Protein AF-0000000070500004 (afdb_homodimer)

Nearest PDB structures (foldseek):
  3hst-assembly4_D  TM=7.116E-01  e=8.077E-04  Mycobacterium tuberculosis
  2ehg-assembly1_A  TM=7.532E-01  e=2.898E-03  Sulfurisphaera tokodaii str. 7
  3aly-assembly1_A  TM=7.016E-01  e=1.975E-03  Sulfurisphaera tokodaii str. 7
  3hst-assembly2_B  TM=6.194E-01  e=1.530E-03  Mycobacterium tuberculosis
  4e19-assembly2_B  TM=6.717E-01  e=5.850E-03  Halobacterium salinarum NRC-1

pLDDT: mean 71.34, std 21.96, range [19.08, 95.56]

Sequence (246 aa):
MGHGEHKLCERVWDEYGLLVSAGGIGDLKCCLVLMVETEAVHMTFMACIEKQYSRVVLESDSTMIIGIVRGEETVDMKVESIIFDIRQLTRRLEQVCFSFTKRWGNHADHEVAAFVTRKWGYSMGHGEHKLCERVWDEYGLLVSAGGIGDLKCCLVLMVETEAVHMTFMACIEKQYSRVVLESDSTMIIGIVRGEETVDMKVESIIFDIRQLTRRLEQVCFSFTKRWGNHADHEVAAFVTRKWGYS

Structure (mmCIF, N/CA/C/O backbone):
data_AF-0000000070500004-model_v1
#
loop_
_entity.id
_entity.type
_entity.pdbx_description
1 polymer 'PREDICTED: LOC110747193 partial'
#
loop_
_atom_site.group_PDB
_atom_site.id
_atom_site.type_symbol
_atom_site.label_atom_id
_atom_site.label_alt_id
_atom_site.label_comp_id
_atom_site.label_asym_id
_atom_site.label_entity_id
_atom_site.label_seq_id
_atom_site.pdbx_PDB_ins_code
_atom_site.Cartn_x
_atom_site.Cartn_y
_atom_site.Cartn_z
_atom_site.occupancy
_atom_site.B_iso_or_equiv
_atom_site.auth_seq_id
_atom_site.auth_comp_id
_atom_site.auth_asym_id
_atom_site.auth_atom_id
_atom_site.pdbx_PDB_model_num
ATOM 1 N N . MET A 1 1 ? -25.438 -6.695 7.781 1 19.08 1 MET A N 1
ATOM 2 C CA . MET A 1 1 ? -24.25 -5.984 8.281 1 19.08 1 MET A CA 1
ATOM 3 C C . MET A 1 1 ? -23.047 -6.227 7.375 1 19.08 1 MET A C 1
ATOM 5 O O . MET A 1 1 ? -22.453 -7.309 7.402 1 19.08 1 MET A O 1
ATOM 9 N N . GLY A 1 2 ? -23.188 -6.121 6.129 1 25.55 2 GLY A N 1
ATOM 10 C CA . GLY A 1 2 ? -22.375 -6.57 5.012 1 25.55 2 GLY A CA 1
ATOM 11 C C . GLY A 1 2 ? -20.938 -6.09 5.09 1 25.55 2 GLY A C 1
ATOM 12 O O . GLY A 1 2 ? -20.688 -4.906 5.336 1 25.55 2 GLY A O 1
ATOM 13 N N . HIS A 1 3 ? -20.109 -6.789 5.859 1 30.28 3 HIS A N 1
ATOM 14 C CA . HIS A 1 3 ? -18.688 -6.465 5.953 1 30.28 3 HIS A CA 1
ATOM 15 C C . HIS A 1 3 ? -18.156 -5.902 4.637 1 30.28 3 HIS A C 1
ATOM 17 O O . HIS A 1 3 ? -18.281 -6.539 3.59 1 30.28 3 HIS A O 1
ATOM 23 N N . GLY A 1 4 ? -18.516 -4.695 4.293 1 34.03 4 GLY A N 1
ATOM 24 C CA . GLY A 1 4 ? -18.062 -3.898 3.162 1 34.03 4 GLY A CA 1
ATOM 25 C C . GLY A 1 4 ? -16.703 -4.316 2.637 1 34.03 4 GLY A C 1
ATOM 26 O O . GLY A 1 4 ? -15.703 -4.211 3.346 1 34.03 4 GLY A O 1
ATOM 27 N N . GLU A 1 5 ? -16.641 -5.434 1.993 1 39.22 5 GLU A N 1
ATOM 28 C CA . GLU A 1 5 ? -15.602 -6.289 1.414 1 39.22 5 GLU A CA 1
ATOM 29 C C . GLU A 1 5 ? -14.57 -5.465 0.649 1 39.22 5 GLU A C 1
ATOM 31 O O . GLU A 1 5 ? -14.539 -5.492 -0.583 1 39.22 5 GLU A O 1
ATOM 36 N N . HIS A 1 6 ? -14.484 -4.129 0.916 1 39.03 6 HIS A N 1
ATOM 37 C CA . HIS A 1 6 ? -13.844 -3.123 0.075 1 39.03 6 HIS A CA 1
ATOM 38 C C . HIS A 1 6 ? -12.484 -3.605 -0.419 1 39.03 6 HIS A C 1
ATOM 40 O O . HIS A 1 6 ? -11.969 -3.102 -1.42 1 39.03 6 HIS A O 1
ATOM 46 N N . LYS A 1 7 ? -11.445 -3.781 0.66 1 46.19 7 LYS A N 1
ATOM 47 C CA . LYS A 1 7 ? -10.016 -3.672 0.361 1 46.19 7 LYS A CA 1
ATOM 48 C C . LYS A 1 7 ? -9.531 -4.867 -0.454 1 46.19 7 LYS A C 1
ATOM 50 O O . LYS A 1 7 ? -9.617 -6.012 0.001 1 46.19 7 LYS A O 1
ATOM 55 N N . LEU A 1 8 ? -9.977 -4.797 -1.827 1 50.09 8 LEU A N 1
ATOM 56 C CA . LEU A 1 8 ? -9.586 -5.914 -2.684 1 50.09 8 LEU A CA 1
ATOM 57 C C . LEU A 1 8 ? -8.094 -6.176 -2.592 1 50.09 8 LEU A C 1
ATOM 59 O O . LEU A 1 8 ? -7.281 -5.281 -2.863 1 50.09 8 LEU A O 1
ATOM 63 N N . CYS A 1 9 ? -7.703 -6.793 -1.441 1 60.28 9 CYS A N 1
ATOM 64 C CA . CYS A 1 9 ? -6.375 -7.383 -1.305 1 60.28 9 CYS A CA 1
ATOM 65 C C . CYS A 1 9 ? -6.176 -8.508 -2.312 1 60.28 9 CYS A C 1
ATOM 67 O O . CYS A 1 9 ? -7.043 -8.766 -3.15 1 60.28 9 CYS A O 1
ATOM 69 N N . GLU A 1 10 ? -5.023 -9.117 -2.217 1 69.56 10 GLU A N 1
ATOM 70 C CA . GLU A 1 10 ? -4.59 -10.211 -3.08 1 69.56 10 GLU A CA 1
ATOM 71 C C . GLU A 1 10 ? -5.594 -11.359 -3.059 1 69.56 10 GLU A C 1
ATOM 73 O O . GLU A 1 10 ? -5.977 -11.844 -1.987 1 69.56 10 GLU A O 1
ATOM 78 N N . ARG A 1 11 ? -6.23 -11.633 -4.254 1 75.06 11 ARG A N 1
ATOM 79 C CA . ARG A 1 11 ? -7.105 -12.797 -4.395 1 75.06 11 ARG A CA 1
ATOM 80 C C . ARG A 1 11 ? -6.566 -13.758 -5.445 1 75.06 11 ARG A C 1
ATOM 82 O O . ARG A 1 11 ? -5.992 -13.336 -6.453 1 75.06 11 ARG A O 1
ATOM 89 N N . VAL A 1 12 ? -6.727 -15 -5.082 1 80.12 12 VAL A N 1
ATOM 90 C CA . VAL A 1 12 ? -6.262 -16 -6.027 1 80.12 12 VAL A CA 1
ATOM 91 C C . VAL A 1 12 ? -7.383 -17 -6.305 1 80.12 12 VAL A C 1
ATOM 93 O O . VAL A 1 12 ? -8.086 -17.438 -5.387 1 80.12 12 VAL A O 1
ATOM 96 N N . TRP A 1 13 ? -7.527 -17.203 -7.547 1 78.5 13 TRP A N 1
ATOM 97 C CA . TRP A 1 13 ? -8.523 -18.156 -8.016 1 78.5 13 TRP A CA 1
ATOM 98 C C . TRP A 1 13 ? -7.855 -19.344 -8.711 1 78.5 13 TRP A C 1
ATOM 100 O O . TRP A 1 13 ? -6.824 -19.188 -9.367 1 78.5 13 TRP A O 1
ATOM 110 N N . ASP A 1 14 ? -8.508 -20.547 -8.477 1 78 14 ASP A N 1
ATOM 111 C CA . ASP A 1 14 ? -8.008 -21.688 -9.227 1 78 14 ASP A CA 1
ATOM 112 C C . ASP A 1 14 ? -8.688 -21.812 -10.586 1 78 14 ASP A C 1
ATOM 114 O O . ASP A 1 14 ? -9.438 -20.906 -10.984 1 78 14 ASP A O 1
ATOM 118 N N . GLU A 1 15 ? -8.352 -22.922 -11.281 1 72.75 15 GLU A N 1
ATOM 119 C CA . GLU A 1 15 ? -8.82 -23.125 -12.641 1 72.75 15 GLU A CA 1
ATOM 120 C C . GLU A 1 15 ? -10.336 -23.312 -12.688 1 72.75 15 GLU A C 1
ATOM 122 O O . GLU A 1 15 ? -10.961 -23.141 -13.734 1 72.75 15 GLU A O 1
ATOM 127 N N . TYR A 1 16 ? -10.836 -23.641 -11.602 1 76.25 16 TYR A N 1
ATOM 128 C CA . TYR A 1 16 ? -12.266 -23.891 -11.562 1 76.25 16 TYR A CA 1
ATOM 129 C C . TYR A 1 16 ? -13.023 -22.656 -11.094 1 76.25 16 TYR A C 1
ATOM 131 O O . TYR A 1 16 ? -14.25 -22.672 -10.992 1 76.25 16 TYR A O 1
ATOM 139 N N . GLY A 1 17 ? -12.234 -21.547 -10.891 1 75.25 17 GLY A N 1
ATOM 140 C CA . GLY A 1 17 ? -12.867 -20.312 -10.43 1 75.25 17 GLY A CA 1
ATOM 141 C C . GLY A 1 17 ? -13.125 -20.297 -8.938 1 75.25 17 GLY A C 1
ATOM 142 O O . GLY A 1 17 ? -13.953 -19.531 -8.453 1 75.25 17 GLY A O 1
ATOM 143 N N . LEU A 1 18 ? -12.43 -21.344 -8.258 1 73.25 18 LEU A N 1
ATOM 144 C CA . LEU A 1 18 ? -12.562 -21.391 -6.805 1 73.25 18 LEU A CA 1
ATOM 145 C C . LEU A 1 18 ? -11.516 -20.5 -6.137 1 73.25 18 LEU A C 1
ATOM 147 O O . LEU A 1 18 ? -10.336 -20.562 -6.492 1 73.25 18 LEU A O 1
ATOM 151 N N . LEU A 1 19 ? -11.977 -19.672 -5.23 1 71.38 19 LEU A N 1
ATOM 152 C CA . LEU A 1 19 ? -11.078 -18.797 -4.48 1 71.38 19 LEU A CA 1
ATOM 153 C C . LEU A 1 19 ? -10.156 -19.625 -3.576 1 71.38 19 LEU A C 1
ATOM 155 O O . LEU A 1 19 ? -10.625 -20.375 -2.725 1 71.38 19 LEU A O 1
ATOM 159 N N . VAL A 1 20 ? -8.953 -19.719 -3.873 1 70.69 20 VAL A N 1
ATOM 160 C CA . VAL A 1 20 ? -7.941 -20.484 -3.145 1 70.69 20 VAL A CA 1
ATOM 161 C C . VAL A 1 20 ? -7.461 -19.688 -1.936 1 70.69 20 VAL A C 1
ATOM 163 O O . VAL A 1 20 ? -7.215 -20.25 -0.868 1 70.69 20 VAL A O 1
ATOM 166 N N . SER A 1 21 ? -7.129 -18.609 -2.094 1 63.62 21 SER A N 1
ATOM 167 C CA . SER A 1 21 ? -6.684 -17.719 -1.024 1 63.62 21 SER A CA 1
ATOM 168 C C . SER A 1 21 ? -7.32 -16.344 -1.146 1 63.62 21 SER A C 1
ATOM 170 O O . SER A 1 21 ? -7.328 -15.75 -2.225 1 63.62 21 SER A O 1
ATOM 172 N N . ALA A 1 22 ? -8.414 -16.297 -0.25 1 59.38 22 ALA A N 1
ATOM 173 C CA . ALA A 1 22 ? -9.094 -15.016 -0.124 1 59.38 22 ALA A CA 1
ATOM 174 C C . ALA A 1 22 ? -9.094 -14.531 1.323 1 59.38 22 ALA A C 1
ATOM 176 O O . ALA A 1 22 ? -8.977 -15.336 2.252 1 59.38 22 ALA A O 1
ATOM 177 N N . GLY A 1 23 ? -8.836 -13.461 1.442 1 64.69 23 GLY A N 1
ATOM 178 C CA . GLY A 1 23 ? -9.211 -12.812 2.686 1 64.69 23 GLY A CA 1
ATOM 179 C C . GLY A 1 23 ? -8.086 -12.766 3.701 1 64.69 23 GLY A C 1
ATOM 180 O O . GLY A 1 23 ? -7.691 -11.68 4.145 1 64.69 23 GLY A O 1
ATOM 181 N N . GLY A 1 24 ? -7.441 -14.281 3.938 1 73 24 GLY A N 1
ATOM 182 C CA . GLY A 1 24 ? -6.473 -14.219 5.02 1 73 24 GLY A CA 1
ATOM 183 C C . GLY A 1 24 ? -5.25 -13.383 4.684 1 73 24 GLY A C 1
ATOM 184 O O . GLY A 1 24 ? -4.996 -12.359 5.324 1 73 24 GLY A O 1
ATOM 185 N N . ILE A 1 25 ? -4.684 -13.742 3.6 1 77.44 25 ILE A N 1
ATOM 186 C CA . ILE A 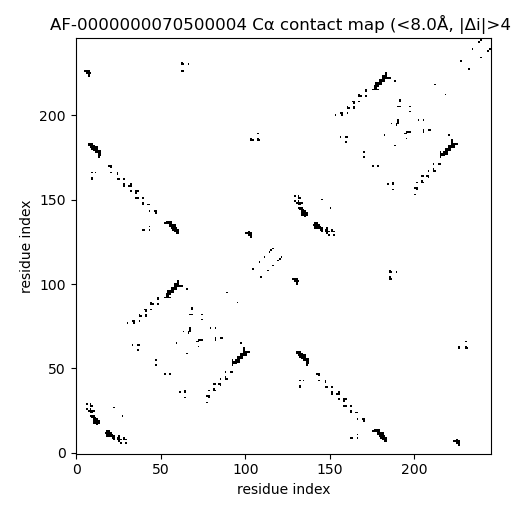1 25 ? -3.467 -13.055 3.184 1 77.44 25 ILE A CA 1
ATOM 187 C C . ILE A 1 25 ? -3.805 -11.648 2.705 1 77.44 25 ILE A C 1
ATOM 189 O O . ILE A 1 25 ? -3.098 -10.688 3.025 1 77.44 25 ILE A O 1
ATOM 193 N N . GLY A 1 26 ? -4.883 -11.57 2.096 1 78.5 26 GLY A N 1
ATOM 194 C CA . GLY A 1 26 ? -5.324 -10.281 1.602 1 78.5 26 GLY A CA 1
ATOM 195 C C . GLY A 1 26 ? -5.699 -9.312 2.711 1 78.5 26 GLY A C 1
ATOM 196 O O . GLY A 1 26 ? -5.336 -8.133 2.666 1 78.5 26 GLY A O 1
ATOM 197 N N . ASP A 1 27 ? -6.344 -9.867 3.635 1 77.88 27 ASP A N 1
ATOM 198 C CA . ASP A 1 27 ? -6.754 -9.039 4.766 1 77.88 27 ASP A CA 1
ATOM 199 C C . ASP A 1 27 ? -5.543 -8.539 5.547 1 77.88 27 ASP A C 1
ATOM 201 O O . ASP A 1 27 ? -5.5 -7.375 5.953 1 77.88 27 ASP A O 1
ATOM 205 N N . LEU A 1 28 ? -4.652 -9.422 5.699 1 83.25 28 LEU A N 1
ATOM 206 C CA . LEU A 1 28 ? -3.438 -9.062 6.422 1 83.25 28 LEU A CA 1
ATOM 207 C C . LEU A 1 28 ? -2.654 -7.996 5.656 1 83.25 28 LEU A C 1
ATOM 209 O O . LEU A 1 28 ? -2.195 -7.016 6.246 1 83.25 28 LEU A O 1
ATOM 213 N N . LYS A 1 29 ? -2.537 -8.172 4.402 1 84.75 29 LYS A N 1
ATOM 214 C CA . LYS A 1 29 ? -1.845 -7.207 3.551 1 84.75 29 LYS A CA 1
ATOM 215 C C . LYS A 1 29 ? -2.488 -5.824 3.646 1 84.75 29 LYS A C 1
ATOM 217 O O . LYS A 1 29 ? -1.799 -4.828 3.861 1 84.75 29 LYS A O 1
ATOM 222 N N . CYS A 1 30 ? -3.77 -5.867 3.568 1 81.56 30 CYS A N 1
ATOM 223 C CA . CYS A 1 30 ? -4.484 -4.594 3.562 1 81.56 30 CYS A CA 1
ATOM 224 C C . CYS A 1 30 ? -4.316 -3.869 4.895 1 81.56 30 CYS A C 1
ATOM 226 O O . CYS A 1 30 ? -4.141 -2.65 4.922 1 81.56 30 CYS A O 1
ATOM 228 N N . CYS A 1 31 ? -4.293 -4.645 5.883 1 83.62 31 CYS A N 1
ATOM 229 C CA . CYS A 1 31 ? -4.129 -4.066 7.215 1 83.62 31 CYS A CA 1
ATOM 230 C C . CYS A 1 31 ? -2.729 -3.496 7.395 1 83.62 31 CYS A C 1
ATOM 232 O O . CYS A 1 31 ? -2.566 -2.373 7.875 1 83.62 31 CYS A O 1
ATOM 234 N N . LEU A 1 32 ? -1.815 -4.25 6.965 1 88.88 32 LEU A N 1
ATOM 235 C CA . LEU A 1 32 ? -0.432 -3.83 7.16 1 88.88 32 LEU A CA 1
ATOM 236 C C . LEU A 1 32 ? -0.107 -2.613 6.301 1 88.88 32 LEU A C 1
ATOM 238 O O . LEU A 1 32 ? 0.553 -1.68 6.762 1 88.88 32 LEU A O 1
ATOM 242 N N . VAL A 1 33 ? -0.598 -2.576 5.098 1 85.69 33 VAL A N 1
ATOM 243 C CA . VAL A 1 33 ? -0.369 -1.438 4.211 1 85.69 33 VAL A CA 1
ATOM 244 C C . VAL A 1 33 ? -1.021 -0.188 4.801 1 85.69 33 VAL A C 1
ATOM 246 O O . VAL A 1 33 ? -0.402 0.877 4.848 1 85.69 33 VAL A O 1
ATOM 249 N N . LEU A 1 34 ? -2.242 -0.351 5.254 1 86.06 34 LEU A N 1
ATOM 250 C CA . LEU A 1 34 ? -2.947 0.767 5.871 1 86.06 34 LEU A CA 1
ATOM 251 C C . LEU A 1 34 ? -2.166 1.309 7.066 1 86.06 34 LEU A C 1
ATOM 253 O O . LEU A 1 34 ? -2.045 2.525 7.234 1 86.06 34 LEU A O 1
ATOM 257 N N . MET A 1 35 ? -1.661 0.417 7.852 1 90.5 35 MET A N 1
ATOM 258 C CA . MET A 1 35 ? -0.9 0.807 9.039 1 90.5 35 MET 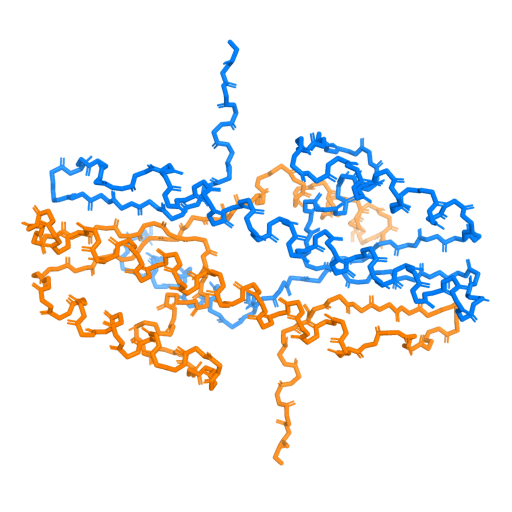A CA 1
ATOM 259 C C . MET A 1 35 ? 0.361 1.569 8.648 1 90.5 35 MET A C 1
ATOM 261 O O . MET A 1 35 ? 0.674 2.605 9.234 1 90.5 35 MET A O 1
ATOM 265 N N . VAL A 1 36 ? 1.071 1.079 7.695 1 90 36 VAL A N 1
ATOM 266 C CA . VAL A 1 36 ? 2.303 1.714 7.238 1 90 36 VAL A CA 1
ATOM 267 C C . VAL A 1 36 ? 1.995 3.104 6.691 1 90 36 VAL A C 1
ATOM 269 O O . VAL A 1 36 ? 2.686 4.074 7.016 1 90 36 VAL A O 1
ATOM 272 N N . GLU A 1 37 ? 0.983 3.184 5.848 1 86.56 37 GLU A N 1
ATOM 273 C CA . GLU A 1 37 ? 0.606 4.457 5.242 1 86.56 37 GLU A CA 1
ATOM 274 C C . GLU A 1 37 ? 0.146 5.457 6.297 1 86.56 37 GLU A C 1
ATOM 276 O O . GLU A 1 37 ? 0.518 6.633 6.254 1 86.56 37 GLU A O 1
ATOM 281 N N . THR A 1 38 ? -0.632 5.023 7.23 1 90.81 38 THR A N 1
ATOM 282 C CA . THR A 1 38 ? -1.131 5.895 8.289 1 90.81 38 THR A CA 1
ATOM 283 C C . THR A 1 38 ? 0.016 6.391 9.164 1 90.81 38 THR A C 1
ATOM 285 O O . THR A 1 38 ? 0.072 7.57 9.516 1 90.81 38 THR A O 1
ATOM 288 N N . GLU A 1 39 ? 0.891 5.516 9.469 1 92.62 39 GLU A N 1
ATOM 289 C CA . GLU A 1 39 ? 2.041 5.891 10.289 1 92.62 39 GLU A CA 1
ATOM 290 C C . GLU A 1 39 ? 2.926 6.902 9.57 1 92.62 39 GLU A C 1
ATOM 292 O O . GLU A 1 39 ? 3.484 7.805 10.195 1 92.62 39 GLU A O 1
ATOM 297 N N . ALA A 1 40 ? 3.115 6.688 8.312 1 89.5 40 ALA A N 1
ATOM 298 C CA . ALA A 1 40 ? 3.914 7.637 7.539 1 89.5 40 ALA A CA 1
ATOM 299 C C . ALA A 1 40 ? 3.32 9.039 7.609 1 89.5 40 ALA A C 1
ATOM 301 O O . ALA A 1 40 ? 4.051 10.023 7.773 1 89.5 40 ALA A O 1
ATOM 302 N N . VAL A 1 41 ? 2.043 9.141 7.477 1 89.56 41 VAL A N 1
ATOM 303 C CA . VAL A 1 41 ? 1.37 10.438 7.574 1 89.56 41 VAL A CA 1
ATOM 304 C C . VAL A 1 41 ? 1.546 11.008 8.977 1 89.56 41 VAL A C 1
ATOM 306 O O . VAL A 1 41 ? 1.817 12.195 9.141 1 89.56 41 VAL A O 1
ATOM 309 N N . HIS A 1 42 ? 1.358 10.18 9.938 1 92.88 42 HIS A N 1
ATOM 310 C CA . HIS A 1 42 ? 1.547 10.586 11.328 1 92.88 42 HIS A CA 1
ATOM 311 C C . HIS A 1 42 ? 2.928 11.188 11.539 1 92.88 42 HIS A C 1
ATOM 313 O O . HIS A 1 42 ? 3.047 12.297 12.078 1 92.88 42 HIS A O 1
ATOM 319 N N . MET A 1 43 ? 3.891 10.461 11.125 1 91.81 43 MET A N 1
ATOM 320 C CA . MET A 1 43 ? 5.27 10.906 11.281 1 91.81 43 MET A CA 1
ATOM 321 C C . MET A 1 43 ? 5.5 12.227 10.539 1 91.81 43 MET A C 1
ATOM 323 O O . MET A 1 43 ? 6.266 13.07 11 1 91.81 43 MET A O 1
ATOM 327 N N . THR A 1 44 ? 4.902 12.344 9.383 1 88.88 44 THR A N 1
ATOM 328 C CA . THR A 1 44 ? 5.023 13.562 8.594 1 88.88 44 THR A CA 1
ATOM 329 C C . THR A 1 44 ? 4.52 14.766 9.375 1 88.88 44 THR A C 1
ATOM 331 O O . THR A 1 44 ? 5.203 15.789 9.453 1 88.88 44 THR A O 1
ATOM 334 N N . PHE A 1 45 ? 3.375 14.68 9.977 1 90.94 45 PHE A N 1
ATOM 335 C CA . PHE A 1 45 ? 2.805 15.805 10.711 1 90.94 45 PHE A CA 1
ATOM 336 C C . PHE A 1 45 ? 3.574 16.047 12.008 1 90.94 45 PHE A C 1
ATOM 338 O O . PHE A 1 45 ? 3.719 17.203 12.438 1 90.94 45 PHE A O 1
ATOM 345 N N . MET A 1 46 ? 4.043 14.961 12.656 1 91.75 46 MET A N 1
ATOM 346 C CA . MET A 1 46 ? 4.902 15.125 13.828 1 91.75 46 MET A CA 1
ATOM 347 C C . MET A 1 46 ? 6.133 15.961 13.477 1 91.75 46 MET A C 1
ATOM 349 O O . MET A 1 46 ? 6.508 16.859 14.234 1 91.75 46 MET A O 1
ATOM 353 N N . ALA A 1 47 ? 6.703 15.609 12.383 1 88.12 47 ALA A N 1
ATOM 354 C CA . ALA A 1 47 ? 7.883 16.344 11.938 1 88.12 47 ALA A CA 1
ATOM 355 C C . ALA A 1 47 ? 7.543 17.812 11.664 1 88.12 47 ALA A C 1
ATOM 357 O O . ALA A 1 47 ? 8.336 18.703 11.977 1 88.12 47 ALA A O 1
ATOM 358 N N . CYS A 1 48 ? 6.43 18.078 11.07 1 89 48 CYS A N 1
ATOM 359 C CA . CYS A 1 48 ? 5.992 19.438 10.781 1 89 48 CYS A CA 1
ATOM 360 C C . CYS A 1 48 ? 5.859 20.25 12.062 1 89 48 CYS A C 1
ATOM 362 O O . CYS A 1 48 ? 6.277 21.406 12.109 1 89 48 CYS A O 1
ATOM 364 N N . ILE A 1 49 ? 5.234 19.656 13.07 1 90.94 49 ILE A N 1
ATOM 365 C CA . ILE A 1 49 ? 5.016 20.344 14.344 1 90.94 49 ILE A CA 1
ATOM 366 C C . ILE A 1 49 ? 6.359 20.609 15.023 1 90.94 49 ILE A C 1
ATOM 368 O O . ILE A 1 49 ? 6.578 21.703 15.562 1 90.94 49 ILE A O 1
ATOM 372 N N . GLU A 1 50 ? 7.184 19.625 14.977 1 88.56 50 GLU A N 1
ATOM 373 C CA . GLU A 1 50 ? 8.508 19.781 15.57 1 88.56 50 GLU A CA 1
ATOM 374 C C . GLU A 1 50 ? 9.273 20.938 14.93 1 88.56 50 GLU A C 1
ATOM 376 O O . GLU A 1 50 ? 10.008 21.656 15.609 1 88.56 50 GLU A O 1
ATOM 381 N N . LYS A 1 51 ? 9.047 21.125 13.633 1 87.69 51 LYS A N 1
ATOM 382 C CA . LYS A 1 51 ? 9.75 22.172 12.891 1 87.69 51 LYS A CA 1
ATOM 383 C C . LYS A 1 51 ? 8.984 23.484 12.953 1 87.69 51 LYS A C 1
ATOM 385 O O . LYS A 1 51 ? 9.43 24.484 12.391 1 87.69 51 LYS A O 1
ATOM 390 N N . GLN A 1 52 ? 7.816 23.547 13.586 1 89.56 52 GLN A N 1
ATOM 391 C CA . GLN A 1 52 ? 6.98 24.719 13.812 1 89.56 52 GLN A CA 1
ATOM 392 C C . GLN A 1 52 ? 6.469 25.297 12.5 1 89.56 52 GLN A C 1
ATOM 394 O O . GLN A 1 52 ? 6.492 26.516 12.289 1 89.56 52 GLN A O 1
ATOM 399 N N . TYR A 1 53 ? 6.156 24.375 11.633 1 85.81 53 TYR A N 1
ATOM 400 C CA . TYR A 1 53 ? 5.473 24.828 10.43 1 85.81 53 TYR A CA 1
ATOM 401 C C . TYR A 1 53 ? 4.023 25.188 10.734 1 85.81 53 TYR A C 1
ATOM 403 O O . TYR A 1 53 ? 3.402 24.609 11.625 1 85.81 53 TYR A O 1
ATOM 411 N N . SER A 1 54 ? 3.572 26.266 10.031 1 87.12 54 SER A N 1
ATOM 412 C CA . SER A 1 54 ? 2.205 26.719 10.273 1 87.12 54 SER A CA 1
ATOM 413 C C . SER A 1 54 ? 1.267 26.25 9.164 1 87.12 54 SER A C 1
ATOM 415 O O . SER A 1 54 ? 0.136 25.844 9.438 1 87.12 54 SER A O 1
ATOM 417 N N . ARG A 1 55 ? 1.754 26.359 7.945 1 86.81 55 ARG A N 1
ATOM 418 C CA . ARG A 1 55 ? 0.978 25.953 6.781 1 86.81 55 ARG A CA 1
ATOM 419 C C . ARG A 1 55 ? 1.672 24.812 6.027 1 86.81 55 ARG A C 1
ATOM 421 O O . ARG A 1 55 ? 2.854 24.922 5.691 1 86.81 55 ARG A O 1
ATOM 428 N N . VAL A 1 56 ? 0.895 23.766 5.832 1 87.38 56 VAL A N 1
ATOM 429 C CA . VAL A 1 56 ? 1.529 22.594 5.234 1 87.38 56 VAL A CA 1
ATOM 430 C C . VAL A 1 56 ? 0.637 22.031 4.129 1 87.38 56 VAL A C 1
ATOM 432 O O . VAL A 1 56 ? -0.591 22.062 4.234 1 87.38 56 VAL A O 1
ATOM 435 N N . VAL A 1 57 ? 1.358 21.625 3.061 1 82.62 57 VAL A N 1
ATOM 436 C CA . VAL A 1 57 ? 0.692 20.891 1.998 1 82.62 57 VAL A CA 1
ATOM 437 C C . VAL A 1 57 ? 1.198 19.438 1.982 1 82.62 57 VAL A C 1
ATOM 439 O O . VAL A 1 57 ? 2.396 19.203 1.812 1 82.62 57 VAL A O 1
ATOM 442 N N . LEU A 1 58 ? 0.303 18.578 2.303 1 84.81 58 LEU A N 1
ATOM 443 C CA . LEU A 1 58 ? 0.644 17.156 2.26 1 84.81 58 LEU A CA 1
ATOM 444 C C . LEU A 1 58 ? 0.293 16.562 0.904 1 84.81 58 LEU A C 1
ATOM 446 O O . LEU A 1 58 ? -0.866 16.594 0.486 1 84.81 58 LEU A O 1
ATOM 450 N N . GLU A 1 59 ? 1.347 16.094 0.24 1 80.5 59 GLU A N 1
ATOM 451 C CA . GLU A 1 59 ? 1.161 15.32 -0.985 1 80.5 59 GLU A CA 1
ATOM 452 C C . GLU A 1 59 ? 1.25 13.82 -0.713 1 80.5 59 GLU A C 1
ATOM 454 O O . GLU A 1 59 ? 2.289 13.328 -0.27 1 80.5 59 GLU A O 1
ATOM 459 N N . SER A 1 60 ? 0.112 13.133 -0.918 1 78.5 60 SER A N 1
ATOM 460 C CA . SER A 1 60 ? 0.062 11.703 -0.629 1 78.5 60 SER A CA 1
ATOM 461 C C . SER A 1 60 ? -0.638 10.938 -1.746 1 78.5 60 SER A C 1
ATOM 463 O O . SER A 1 60 ? -1.532 11.469 -2.406 1 78.5 60 SER A O 1
ATOM 465 N N . ASP A 1 61 ? -0.232 9.695 -1.867 1 71.62 61 ASP A N 1
ATOM 466 C CA . ASP A 1 61 ? -0.9 8.812 -2.82 1 71.62 61 ASP A CA 1
ATOM 467 C C . ASP A 1 61 ? -1.941 7.941 -2.123 1 71.62 61 ASP A C 1
ATOM 469 O O . ASP A 1 61 ? -2.588 7.105 -2.76 1 71.62 61 ASP A O 1
ATOM 473 N N . SER A 1 62 ? -2.057 8.164 -0.885 1 75.88 62 SER A N 1
ATOM 474 C CA . SER A 1 62 ? -3.016 7.383 -0.111 1 75.88 62 SER A CA 1
ATOM 475 C C . SER A 1 62 ? -4.348 8.109 0.017 1 75.88 62 SER A C 1
ATOM 477 O O . SER A 1 62 ? -4.602 8.781 1.021 1 75.88 62 SER A O 1
ATOM 479 N N . THR A 1 63 ? -5.191 7.879 -0.967 1 70.94 63 THR A N 1
ATOM 480 C CA . THR A 1 63 ? -6.488 8.539 -0.964 1 70.94 63 THR A CA 1
ATOM 481 C C . THR A 1 63 ? -7.301 8.133 0.263 1 70.94 63 THR A C 1
ATOM 483 O O . THR A 1 63 ? -8.031 8.953 0.831 1 70.94 63 THR A O 1
ATOM 486 N N . MET A 1 64 ? -7.078 6.977 0.65 1 74.25 64 MET A N 1
ATOM 487 C CA . MET A 1 64 ? -7.836 6.469 1.79 1 74.25 64 MET A CA 1
ATOM 488 C C . MET A 1 64 ? -7.457 7.211 3.068 1 74.25 64 MET A C 1
ATOM 490 O O . MET A 1 64 ? -8.328 7.66 3.811 1 74.25 64 MET A O 1
ATOM 494 N N . ILE A 1 65 ? -6.332 7.359 3.258 1 78.81 65 ILE A N 1
ATOM 495 C CA . ILE A 1 65 ? -5.883 7.98 4.5 1 78.81 65 ILE A CA 1
ATOM 496 C C . ILE A 1 65 ? -6.277 9.461 4.504 1 78.81 65 ILE A C 1
ATOM 498 O O . ILE A 1 65 ? -6.691 9.992 5.535 1 78.81 65 ILE A O 1
ATOM 502 N N . ILE A 1 66 ? -6.137 10.047 3.316 1 79.25 66 ILE A N 1
ATOM 503 C CA . ILE A 1 66 ? -6.527 11.453 3.219 1 79.25 66 ILE A CA 1
ATOM 504 C C . ILE A 1 66 ? -8.023 11.594 3.518 1 79.25 66 ILE A C 1
ATOM 506 O O . ILE A 1 66 ? -8.43 12.5 4.246 1 79.25 66 ILE A O 1
ATOM 510 N N . GLY A 1 67 ? -8.766 10.672 2.953 1 79.62 67 GLY A N 1
ATOM 511 C CA . GLY A 1 67 ? -10.188 10.672 3.242 1 79.62 67 GLY A CA 1
ATOM 512 C C . GLY A 1 67 ? -10.5 10.477 4.715 1 79.62 67 GLY A C 1
ATOM 513 O O . GLY A 1 67 ? -11.422 11.102 5.246 1 79.62 67 GLY A O 1
ATOM 514 N N . ILE A 1 68 ? -9.797 9.734 5.293 1 77.94 68 ILE A N 1
ATOM 515 C CA . ILE A 1 68 ? -9.992 9.445 6.711 1 77.94 68 ILE A CA 1
ATOM 516 C C . ILE A 1 68 ? -9.617 10.672 7.539 1 77.94 68 ILE A C 1
ATOM 518 O O . ILE A 1 68 ? -10.359 11.078 8.438 1 77.94 68 ILE A O 1
ATOM 522 N N . VAL A 1 69 ? -8.57 11.266 7.242 1 82.81 69 VAL A N 1
ATOM 523 C CA . VAL A 1 69 ? -8.094 12.43 7.98 1 82.81 69 VAL A CA 1
ATOM 524 C C . VAL A 1 69 ? -9.086 13.586 7.812 1 82.81 69 VAL A C 1
ATOM 526 O O . VAL A 1 69 ? -9.344 14.328 8.766 1 82.81 69 VAL A O 1
ATOM 529 N N . ARG A 1 70 ? -9.664 13.648 6.684 1 81.75 70 ARG A N 1
ATOM 530 C CA . ARG A 1 70 ? -10.609 14.719 6.391 1 81.75 70 ARG A CA 1
ATOM 531 C C . ARG A 1 70 ? -11.992 14.398 6.957 1 81.75 70 ARG A C 1
ATOM 533 O O . ARG A 1 70 ? -12.898 15.227 6.906 1 81.75 70 ARG A O 1
ATOM 540 N N . GLY A 1 71 ? -12.133 13.234 7.438 1 78.75 71 GLY A N 1
ATOM 541 C CA . GLY A 1 71 ? -13.414 12.82 7.988 1 78.75 71 GLY A CA 1
ATOM 542 C C . GLY A 1 71 ? -14.391 12.352 6.934 1 78.75 71 GLY A C 1
ATOM 543 O O . GLY A 1 71 ? -15.602 12.289 7.18 1 78.75 71 GLY A O 1
ATOM 544 N N . GLU A 1 72 ? -13.969 12.016 5.734 1 76.12 72 GLU A N 1
ATOM 545 C CA . GLU A 1 72 ? -14.805 11.602 4.613 1 76.12 72 GLU A CA 1
ATOM 546 C C . GLU A 1 72 ? -14.953 10.086 4.559 1 76.12 72 GLU A C 1
ATOM 548 O O . GLU A 1 72 ? -15.844 9.562 3.885 1 76.12 72 GLU A O 1
ATOM 553 N N . GLU A 1 73 ? -14.062 9.445 5.168 1 75.12 73 GLU A N 1
ATOM 554 C CA . GLU A 1 73 ? -14.07 7.988 5.195 1 75.12 73 GLU A CA 1
ATOM 555 C C . GLU A 1 73 ? -14.086 7.465 6.629 1 75.12 73 GLU A C 1
ATOM 557 O O . GLU A 1 73 ? -13.602 8.133 7.543 1 75.12 73 GLU A O 1
ATOM 562 N N . THR A 1 74 ? -14.672 6.215 6.695 1 80.06 74 THR A N 1
ATOM 563 C CA . THR A 1 74 ? -14.68 5.574 8.008 1 80.06 74 THR A CA 1
ATOM 564 C C . THR A 1 74 ? -13.281 5.105 8.391 1 80.06 74 THR A C 1
ATOM 566 O O . THR A 1 74 ? -12.508 4.672 7.531 1 80.06 74 THR A O 1
ATOM 569 N N . VAL A 1 75 ? -13.148 5.367 9.688 1 80.12 75 VAL A N 1
ATOM 570 C CA . VAL A 1 75 ? -11.844 4.965 10.211 1 80.12 75 VAL A CA 1
ATOM 571 C C . VAL A 1 75 ? -11.859 3.469 10.523 1 80.12 75 VAL A C 1
ATOM 573 O O . VAL A 1 75 ? -12.797 2.965 11.141 1 80.12 75 VAL A O 1
ATOM 576 N N . ASP A 1 76 ? -10.922 2.779 9.969 1 79.81 76 ASP A N 1
ATOM 577 C CA . ASP A 1 76 ? -10.719 1.385 10.352 1 79.81 76 ASP A CA 1
ATOM 578 C C . ASP A 1 76 ? -10.25 1.273 11.797 1 79.81 76 ASP A C 1
ATOM 580 O O . ASP A 1 76 ? -9.422 2.064 12.25 1 79.81 76 ASP A O 1
ATOM 584 N N . MET A 1 77 ? -10.703 0.26 12.461 1 83.75 77 MET A N 1
ATOM 585 C CA . MET A 1 77 ? -10.383 0.074 13.875 1 83.75 77 MET A CA 1
ATOM 586 C C . MET A 1 77 ? -8.883 -0.108 14.078 1 83.75 77 MET A C 1
ATOM 588 O O . MET A 1 77 ? -8.328 0.325 15.086 1 83.75 77 MET A O 1
ATOM 592 N N . LYS A 1 78 ? -8.219 -0.545 13.164 1 84.06 78 LYS A N 1
ATOM 593 C CA . LYS A 1 78 ? -6.809 -0.898 13.266 1 84.06 78 LYS A CA 1
ATOM 594 C C . LYS A 1 78 ? -5.934 0.35 13.32 1 84.06 78 LYS A C 1
ATOM 596 O O . LYS A 1 78 ? -4.812 0.306 13.836 1 84.06 78 LYS A O 1
ATOM 601 N N . VAL A 1 79 ? -6.441 1.415 12.781 1 91.81 79 VAL A N 1
ATOM 602 C CA . VAL A 1 79 ? -5.609 2.611 12.734 1 91.81 79 VAL A CA 1
ATOM 603 C C . VAL A 1 79 ? -6.312 3.762 13.453 1 91.81 79 VAL A C 1
ATOM 605 O O . VAL A 1 79 ? -5.922 4.922 13.312 1 91.81 79 VAL A O 1
ATOM 608 N N . GLU A 1 80 ? -7.301 3.506 14.242 1 92 80 GLU A N 1
ATOM 609 C CA . GLU A 1 80 ? -8.117 4.535 14.875 1 92 80 GLU A CA 1
ATOM 610 C C . GLU A 1 80 ? -7.273 5.434 15.773 1 92 80 GLU A C 1
ATOM 612 O O . GLU A 1 80 ? -7.41 6.656 15.742 1 92 80 GLU A O 1
ATOM 617 N N . SER A 1 81 ? -6.469 4.859 16.594 1 95.56 81 SER A N 1
ATOM 618 C CA . SER A 1 81 ? -5.66 5.629 17.531 1 95.56 81 SER A CA 1
ATOM 619 C C . SER A 1 81 ? -4.695 6.555 16.797 1 95.56 81 SER A C 1
ATOM 621 O O . SER A 1 81 ? -4.5 7.703 17.203 1 95.56 81 SER A O 1
ATOM 623 N N . ILE A 1 82 ? -4.113 6.102 15.781 1 95 82 ILE A N 1
ATOM 624 C CA . ILE A 1 82 ? -3.15 6.895 15.023 1 95 82 ILE A CA 1
ATOM 625 C C . ILE A 1 82 ? -3.867 8.047 14.328 1 95 82 ILE A C 1
ATOM 627 O O . ILE A 1 82 ? -3.361 9.172 14.289 1 95 82 ILE A O 1
ATOM 631 N N . ILE A 1 83 ? -5.043 7.703 13.82 1 93.38 83 ILE A N 1
ATOM 632 C CA . ILE A 1 83 ? -5.824 8.727 13.141 1 93.38 83 ILE A CA 1
ATOM 633 C C . ILE A 1 83 ? -6.211 9.828 14.133 1 93.38 83 ILE A C 1
ATOM 635 O O . ILE A 1 83 ? -6.176 11.016 13.789 1 93.38 83 ILE A O 1
ATOM 639 N N . PHE A 1 84 ? -6.59 9.469 15.266 1 94.12 84 PHE A N 1
ATOM 640 C CA . PHE A 1 84 ? -6.883 10.445 16.312 1 94.12 84 PHE A CA 1
ATOM 641 C C . PHE A 1 84 ? -5.691 11.359 16.547 1 94.12 84 PHE A C 1
ATOM 643 O O . PHE A 1 84 ? -5.836 12.586 16.578 1 94.12 84 PHE A O 1
ATOM 650 N N . ASP A 1 85 ? -4.523 10.773 16.703 1 95.44 85 ASP A N 1
ATOM 651 C CA . ASP A 1 85 ? -3.305 11.555 16.891 1 95.44 85 ASP A CA 1
ATOM 652 C C . ASP A 1 85 ? -3.066 12.508 15.727 1 95.44 85 ASP A C 1
ATOM 654 O O . ASP A 1 85 ? -2.705 13.664 15.93 1 95.44 85 ASP A O 1
ATOM 658 N N . ILE A 1 86 ? -3.225 12 14.523 1 93.94 86 ILE A N 1
ATOM 659 C CA . ILE A 1 86 ? -3.031 12.82 13.328 1 93.94 86 ILE A CA 1
ATOM 660 C C . ILE A 1 86 ? -3.961 14.031 13.375 1 93.94 86 ILE A C 1
ATOM 662 O O . ILE A 1 86 ? -3.535 15.156 13.109 1 93.94 86 ILE A O 1
ATOM 666 N N . ARG A 1 87 ? -5.168 13.773 13.719 1 93 87 ARG A N 1
ATOM 667 C CA . ARG A 1 87 ? -6.137 14.859 13.797 1 93 87 ARG A CA 1
ATOM 668 C C . ARG A 1 87 ? -5.719 15.891 14.836 1 93 87 ARG A C 1
ATOM 670 O O . ARG A 1 87 ? -5.852 17.094 14.609 1 93 87 ARG A O 1
ATOM 677 N N . GLN A 1 88 ? -5.27 15.461 15.953 1 94.88 88 GLN A N 1
ATOM 678 C CA . GLN A 1 88 ? -4.773 16.375 16.984 1 94.88 88 GLN A CA 1
ATOM 679 C C . GLN A 1 88 ? -3.605 17.203 16.469 1 94.88 88 GLN A C 1
ATOM 681 O O . GLN A 1 88 ? -3.537 18.406 16.703 1 94.88 88 GLN A O 1
ATOM 686 N N . LEU A 1 89 ? -2.723 16.562 15.773 1 94.06 89 LEU A N 1
ATOM 687 C CA . LEU A 1 89 ? -1.561 17.266 15.234 1 94.06 89 LEU A CA 1
ATOM 688 C C . LEU A 1 89 ? -1.98 18.297 14.203 1 94.06 89 LEU A C 1
ATOM 690 O O . LEU A 1 89 ? -1.468 19.422 14.203 1 94.06 89 LEU A O 1
ATOM 694 N N . THR A 1 90 ? -2.893 17.891 13.281 1 91.38 90 THR A N 1
ATOM 695 C CA . THR A 1 90 ? -3.314 18.797 12.227 1 91.38 90 THR A CA 1
ATOM 696 C C . THR A 1 90 ? -4.008 20.031 12.812 1 91.38 90 THR A C 1
ATOM 698 O O . THR A 1 90 ? -3.951 21.109 12.227 1 91.38 90 THR A O 1
ATOM 701 N N . ARG A 1 91 ? -4.625 19.953 13.969 1 92 91 ARG A N 1
ATOM 702 C CA . ARG A 1 91 ? -5.293 21.062 14.633 1 92 91 ARG A CA 1
ATOM 703 C C . ARG A 1 91 ? -4.281 22.078 15.141 1 92 91 ARG A C 1
ATOM 705 O O . ARG A 1 91 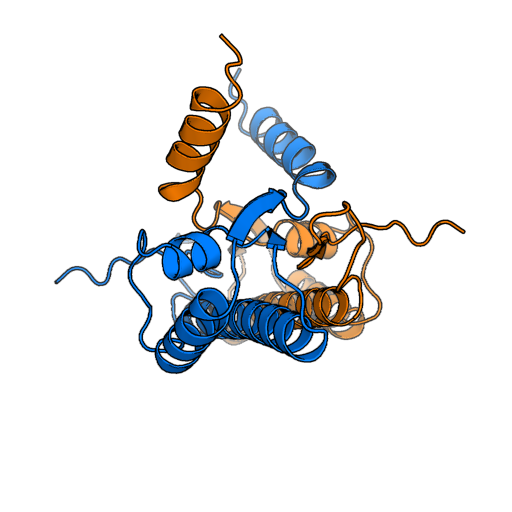? -4.621 23.25 15.344 1 92 91 ARG A O 1
ATOM 712 N N . ARG A 1 92 ? -3.117 21.641 15.336 1 93.19 92 ARG A N 1
ATOM 713 C CA . ARG A 1 92 ? -2.072 22.547 15.828 1 93.19 92 ARG A CA 1
ATOM 714 C C . ARG A 1 92 ? -1.468 23.344 14.68 1 93.19 92 ARG A C 1
ATOM 716 O O . ARG A 1 92 ? -0.7 24.281 14.914 1 93.19 92 ARG A O 1
ATOM 723 N N . LEU A 1 93 ? -1.79 22.953 13.484 1 90.81 93 LEU A N 1
ATOM 724 C CA . LEU A 1 93 ? -1.338 23.688 12.305 1 90.81 93 LEU A CA 1
ATOM 725 C C . LEU A 1 93 ? -2.369 24.719 11.875 1 90.81 93 LEU A C 1
ATOM 727 O O . LEU A 1 93 ? -3.572 24.516 12.055 1 90.81 93 LEU A O 1
ATOM 731 N N . GLU A 1 94 ? -1.879 25.828 11.352 1 89.88 94 GLU A N 1
ATOM 732 C CA . GLU A 1 94 ? -2.791 26.875 10.898 1 89.88 94 GLU A CA 1
ATOM 733 C C . GLU A 1 94 ? -3.604 26.422 9.688 1 89.88 94 GLU A C 1
ATOM 735 O O . GLU A 1 94 ? -4.801 26.703 9.602 1 89.88 94 GLU A O 1
ATOM 740 N N . GLN A 1 95 ? -2.871 25.781 8.789 1 88.56 95 GLN A N 1
ATOM 741 C CA . GLN A 1 95 ? -3.518 25.328 7.562 1 88.56 95 GLN A CA 1
ATOM 742 C C . GLN A 1 95 ? -2.865 24.047 7.047 1 88.56 95 GLN A C 1
ATOM 744 O O . GLN A 1 95 ? -1.638 23.938 7.02 1 88.56 95 GLN A O 1
ATOM 749 N N . VAL A 1 96 ? -3.736 23.141 6.77 1 87.62 96 VAL A N 1
ATOM 750 C CA . VAL A 1 96 ? -3.275 21.906 6.148 1 87.62 96 VAL A CA 1
ATOM 751 C C . VAL A 1 96 ? -4.004 21.688 4.82 1 87.62 96 VAL A C 1
ATOM 753 O O . VAL A 1 96 ? -5.234 21.734 4.766 1 87.62 96 VAL A O 1
ATOM 756 N N . CYS A 1 97 ? -3.213 21.516 3.809 1 83.56 97 CYS A N 1
ATOM 757 C CA . CYS A 1 97 ? -3.766 21.188 2.498 1 83.56 97 CYS A CA 1
ATOM 758 C C . CYS A 1 97 ? -3.299 19.812 2.039 1 83.56 97 CYS A C 1
ATOM 760 O O . CYS A 1 97 ? -2.141 19.438 2.246 1 83.56 97 CYS A O 1
ATOM 762 N N . PHE A 1 98 ? -4.281 19.125 1.459 1 82 98 PHE A N 1
ATOM 763 C CA . PHE A 1 98 ? -3.961 17.797 0.937 1 82 98 PHE A CA 1
ATOM 764 C C . PHE A 1 98 ? -3.949 17.812 -0.587 1 82 98 PHE A C 1
ATOM 766 O O . PHE A 1 98 ? -4.828 18.406 -1.217 1 82 98 PHE A O 1
ATOM 773 N N . SER A 1 99 ? -2.838 17.203 -1.121 1 75.44 99 SER A N 1
ATOM 774 C CA . SER A 1 99 ? -2.734 17 -2.562 1 75.44 99 SER A CA 1
ATOM 775 C C . SER A 1 99 ? -2.545 15.523 -2.895 1 75.44 99 SER A C 1
ATOM 777 O O . SER A 1 99 ? -1.815 14.812 -2.199 1 75.44 99 SER A O 1
ATOM 779 N N . PHE A 1 100 ? -3.268 15.086 -3.965 1 71.12 100 PHE A N 1
ATOM 780 C CA . PHE A 1 100 ? -3.16 13.688 -4.363 1 71.12 100 PHE A CA 1
ATOM 781 C C . PHE A 1 100 ? -2.189 13.531 -5.531 1 71.12 100 PHE A C 1
ATOM 783 O O . PHE A 1 100 ? -2.238 14.305 -6.492 1 71.12 100 PHE A O 1
ATOM 790 N N . THR A 1 101 ? -1.265 12.664 -5.199 1 63.47 101 THR A N 1
ATOM 791 C CA . THR A 1 101 ? -0.365 12.281 -6.281 1 63.47 101 THR A CA 1
ATOM 792 C C . THR A 1 101 ? -0.422 10.781 -6.531 1 63.47 101 THR A C 1
ATOM 794 O O . THR A 1 101 ? -0.391 9.984 -5.586 1 63.47 101 THR A O 1
ATOM 797 N N . LYS A 1 102 ? -0.954 10.359 -7.797 1 53.31 102 LYS A N 1
ATOM 798 C CA . LYS A 1 102 ? -0.997 8.938 -8.125 1 53.31 102 LYS A CA 1
ATOM 799 C C . LYS A 1 102 ? 0.382 8.297 -7.988 1 53.31 102 LYS A C 1
ATOM 801 O O . LYS A 1 102 ? 1.39 8.898 -8.367 1 53.31 102 LYS A O 1
ATOM 806 N N . ARG A 1 103 ? 0.283 7.414 -7.023 1 50.19 103 ARG A N 1
ATOM 807 C CA . ARG A 1 103 ? 1.563 6.727 -6.895 1 50.19 103 ARG A CA 1
ATOM 808 C C . ARG A 1 103 ? 2.166 6.43 -8.266 1 50.19 103 ARG A C 1
ATOM 810 O O . ARG A 1 103 ? 3.174 7.027 -8.648 1 50.19 103 ARG A O 1
ATOM 817 N N . TRP A 1 104 ? 2.312 5.027 -8.703 1 44.25 104 TRP A N 1
ATOM 818 C CA . TRP A 1 104 ? 3.041 4.488 -9.844 1 44.25 104 TRP A CA 1
ATOM 819 C C . TRP A 1 104 ? 2.271 4.723 -11.141 1 44.25 104 TRP A C 1
ATOM 821 O O . TRP A 1 104 ? 2.65 4.207 -12.195 1 44.25 104 TRP A O 1
ATOM 831 N N . GLY A 1 105 ? 0.939 4.898 -11.117 1 40.56 105 GLY A N 1
ATOM 832 C CA . GLY A 1 105 ? 0.363 4.57 -12.414 1 40.56 105 GLY A CA 1
ATOM 833 C C . GLY A 1 105 ? 1.182 5.09 -13.578 1 40.56 105 GLY A C 1
ATOM 834 O O . GLY A 1 105 ? 0.762 4.988 -14.734 1 40.56 105 GLY A O 1
ATOM 835 N N . ASN A 1 106 ? 1.939 6.098 -13.445 1 38.06 106 ASN A N 1
ATOM 836 C CA . ASN A 1 106 ? 2.17 6.492 -14.828 1 38.06 106 ASN A CA 1
ATOM 837 C C . ASN A 1 106 ? 2.75 5.344 -15.648 1 38.06 106 ASN A C 1
ATOM 839 O O . ASN A 1 106 ? 2.586 5.305 -16.875 1 38.06 106 ASN A O 1
ATOM 843 N N . HIS A 1 107 ? 3.607 4.652 -15.172 1 35.78 107 HIS A N 1
ATOM 844 C CA . HIS A 1 107 ? 4.176 3.83 -16.234 1 35.78 107 HIS A CA 1
ATOM 845 C C . HIS A 1 107 ? 3.258 2.656 -16.562 1 35.78 107 HIS A C 1
ATOM 847 O O . HIS A 1 107 ? 3.021 2.365 -17.734 1 35.78 107 HIS A O 1
ATOM 853 N N . ALA A 1 108 ? 2.92 1.668 -15.633 1 36.69 108 ALA A N 1
ATOM 854 C CA . ALA A 1 108 ? 2.285 0.397 -15.969 1 36.69 108 ALA A CA 1
ATOM 855 C C . ALA A 1 108 ? 0.781 0.571 -16.172 1 36.69 108 ALA A C 1
ATOM 857 O O . ALA A 1 108 ? 0.144 -0.223 -16.859 1 36.69 108 ALA A O 1
ATOM 858 N N . ASP A 1 109 ? 0.011 1.409 -15.672 1 35.66 109 ASP A N 1
ATOM 859 C CA . ASP A 1 109 ? -1.402 1.56 -16 1 35.66 109 ASP A CA 1
ATOM 860 C C . ASP A 1 109 ? -1.59 1.807 -17.5 1 35.66 109 ASP A C 1
ATOM 862 O O . ASP A 1 109 ? -2.553 1.32 -18.094 1 35.66 109 ASP A O 1
ATOM 866 N N . HIS A 1 110 ? -0.801 2.5 -18 1 36.88 110 HIS A N 1
ATOM 867 C CA . HIS A 1 110 ? -0.908 2.645 -19.453 1 36.88 110 HIS A CA 1
ATOM 868 C C . HIS A 1 110 ? -0.761 1.299 -20.156 1 36.88 110 HIS A C 1
ATOM 870 O O . HIS A 1 110 ? -1.47 1.018 -21.125 1 36.88 110 HIS A O 1
ATOM 876 N N . GLU A 1 111 ? 0.148 0.484 -19.734 1 34.25 111 GLU A N 1
ATOM 877 C CA . GLU A 1 111 ? 0.395 -0.703 -20.547 1 34.25 111 GLU A CA 1
ATOM 878 C C . GLU A 1 111 ? -0.596 -1.814 -20.219 1 34.25 111 GLU A C 1
ATOM 880 O O . GLU A 1 111 ? -1.074 -2.514 -21.109 1 34.25 111 GLU A O 1
ATOM 885 N N . VAL A 1 112 ? -0.985 -2.002 -19.047 1 34.56 112 VAL A N 1
ATOM 886 C CA . VAL A 1 112 ? -1.958 -3.057 -18.781 1 34.56 112 VAL A CA 1
ATOM 887 C C . VAL A 1 112 ? -3.326 -2.646 -19.328 1 34.56 112 VAL A C 1
ATOM 889 O O . VAL A 1 112 ? -4.008 -3.441 -19.984 1 34.56 112 VAL A O 1
ATOM 892 N N . ALA A 1 113 ? -3.764 -1.447 -19.156 1 33.62 113 ALA A N 1
ATOM 893 C CA . ALA A 1 113 ? -4.941 -0.994 -19.891 1 33.62 113 ALA A CA 1
ATOM 894 C C . ALA A 1 113 ? -4.777 -1.232 -21.391 1 33.62 113 ALA A C 1
ATOM 896 O O . ALA A 1 113 ? -5.699 -1.709 -22.047 1 33.62 113 ALA A O 1
ATOM 897 N N . ALA A 1 114 ? -3.654 -0.985 -21.812 1 36 114 ALA A N 1
ATOM 898 C CA . ALA A 1 114 ? -3.377 -1.252 -23.219 1 36 114 ALA A CA 1
ATOM 899 C C . ALA A 1 114 ? -3.375 -2.752 -23.516 1 36 114 ALA A C 1
ATOM 901 O O . ALA A 1 114 ? -3.889 -3.195 -24.531 1 36 114 ALA A O 1
ATOM 902 N N . PHE A 1 115 ? -2.84 -3.494 -22.719 1 30.62 115 PHE A N 1
ATOM 903 C CA . PHE A 1 115 ? -2.729 -4.93 -22.953 1 30.62 115 PHE A CA 1
ATOM 904 C C . PHE A 1 115 ? -4.082 -5.613 -22.781 1 30.62 115 PHE A C 1
ATOM 906 O O . PHE A 1 115 ? -4.48 -6.426 -23.609 1 30.62 115 PHE A O 1
ATOM 913 N N . VAL A 1 116 ? -4.793 -5.336 -21.75 1 33.03 116 VAL A N 1
ATOM 914 C CA . VAL A 1 116 ? -6.129 -5.902 -21.625 1 33.03 116 VAL A CA 1
ATOM 915 C C . VAL A 1 116 ? -7.012 -5.414 -22.766 1 33.03 116 VAL A C 1
ATOM 917 O O . VAL A 1 116 ? -7.762 -6.195 -23.359 1 33.03 116 VAL A O 1
ATOM 920 N N . THR A 1 117 ? 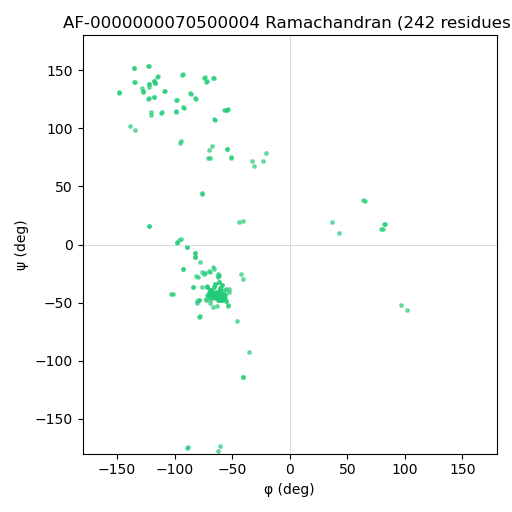-6.926 -4.184 -22.969 1 33.34 117 THR A N 1
ATOM 921 C CA . THR A 1 117 ? -7.645 -3.711 -24.156 1 33.34 117 THR A CA 1
ATOM 922 C C . THR A 1 117 ? -7.184 -4.461 -25.406 1 33.34 117 THR A C 1
ATOM 924 O O . THR A 1 117 ? -8 -4.84 -26.234 1 33.34 117 THR A O 1
ATOM 927 N N . ARG A 1 118 ? -5.918 -4.633 -25.516 1 31.11 118 ARG A N 1
ATOM 928 C CA . ARG A 1 118 ? -5.438 -5.32 -26.703 1 31.11 118 ARG A CA 1
ATOM 929 C C . ARG A 1 118 ? -5.824 -6.793 -26.688 1 31.11 118 ARG A C 1
ATOM 931 O O . ARG A 1 118 ? -6.203 -7.355 -27.719 1 31.11 118 ARG A O 1
ATOM 938 N N . LYS A 1 119 ? -5.57 -7.531 -25.609 1 32.47 119 LYS A N 1
ATOM 939 C CA . LYS A 1 119 ? -5.812 -8.969 -25.672 1 32.47 119 LYS A CA 1
ATOM 940 C C . LYS A 1 119 ? -7.293 -9.289 -25.516 1 32.47 119 LYS A C 1
ATOM 942 O O . LYS A 1 119 ? -7.801 -10.234 -26.125 1 32.47 119 LYS A O 1
ATOM 947 N N . TRP A 1 120 ? -8 -8.664 -24.469 1 33.06 120 TRP A N 1
ATOM 948 C CA . TRP A 1 120 ? -9.414 -9.031 -24.484 1 33.06 120 TRP A CA 1
ATOM 949 C C . TRP A 1 120 ? -10.164 -8.289 -25.578 1 33.06 120 TRP A C 1
ATOM 951 O O . TRP A 1 120 ? -11.383 -8.375 -25.688 1 33.06 120 TRP A O 1
ATOM 961 N N . GLY A 1 121 ? -9.664 -8.18 -26.734 1 29.89 121 GLY A N 1
ATOM 962 C CA . GLY A 1 121 ? -10.328 -7.871 -28 1 29.89 121 GLY A CA 1
ATOM 963 C C . GLY A 1 121 ? -11.445 -6.859 -27.844 1 29.89 121 GLY A C 1
ATOM 964 O O . GLY A 1 121 ? -12.367 -6.816 -28.672 1 29.89 121 GLY A O 1
ATOM 965 N N . TYR A 1 122 ? -11.602 -6.02 -26.812 1 27.81 122 TYR A N 1
ATOM 966 C CA . TYR A 1 122 ? -12.711 -5.188 -27.266 1 27.81 122 TYR A CA 1
ATOM 967 C C . TYR A 1 122 ? -12.305 -4.324 -28.453 1 27.81 122 TYR A C 1
ATOM 969 O O . TYR A 1 122 ? -11.281 -3.641 -28.406 1 27.81 122 TYR A O 1
ATOM 977 N N . SER A 1 123 ? -12.359 -4.832 -29.672 1 26.14 123 SER A N 1
ATOM 978 C CA . SER A 1 123 ? -12.734 -4.004 -30.812 1 26.14 123 SER A CA 1
ATOM 979 C C . SER A 1 123 ? -13.859 -3.043 -30.453 1 26.14 123 SER A C 1
ATOM 981 O O . SER A 1 123 ? -14.727 -3.369 -29.641 1 26.14 123 SER A O 1
ATOM 983 N N . MET B 1 1 ? 23.234 9.602 -13.43 1 19.09 1 MET B N 1
ATOM 984 C CA . MET B 1 1 ? 22.719 8.398 -12.789 1 19.09 1 MET B CA 1
ATOM 985 C C . MET B 1 1 ? 21.453 8.703 -11.992 1 19.09 1 MET B C 1
ATOM 987 O O . MET B 1 1 ? 21.516 9.297 -10.914 1 19.09 1 MET B O 1
ATOM 991 N N . GLY B 1 2 ? 20.547 9.398 -12.508 1 25.16 2 GLY B N 1
ATOM 992 C CA . GLY B 1 2 ? 19.406 10.125 -11.977 1 25.16 2 GLY B CA 1
ATOM 993 C C . GLY B 1 2 ? 18.484 9.266 -11.125 1 25.16 2 GLY B C 1
ATOM 994 O O . GLY B 1 2 ? 18.125 8.156 -11.523 1 25.16 2 GLY B O 1
ATOM 995 N N . HIS B 1 3 ? 18.844 9.078 -9.844 1 30.16 3 HIS B N 1
ATOM 996 C CA . HIS B 1 3 ? 18 8.344 -8.898 1 30.16 3 HIS B CA 1
ATOM 997 C C . HIS B 1 3 ? 16.531 8.516 -9.227 1 30.16 3 HIS B C 1
ATOM 999 O O . HIS B 1 3 ? 16.016 9.641 -9.273 1 30.16 3 HIS B O 1
ATOM 1005 N N . GLY B 1 4 ? 16.078 7.977 -10.336 1 33.94 4 GLY B N 1
ATOM 1006 C CA . GLY B 1 4 ? 14.711 7.898 -10.836 1 33.94 4 GLY B CA 1
ATOM 1007 C C . GLY B 1 4 ? 13.664 8.07 -9.758 1 33.94 4 GLY B C 1
ATOM 1008 O O . GLY B 1 4 ? 13.656 7.328 -8.773 1 33.94 4 GLY B O 1
ATOM 1009 N N . GLU B 1 5 ? 13.438 9.305 -9.375 1 38.41 5 GLU B N 1
ATOM 1010 C CA . GLU B 1 5 ? 12.664 9.992 -8.344 1 38.41 5 GLU B CA 1
ATOM 1011 C C . GLU B 1 5 ? 11.289 9.352 -8.156 1 38.41 5 GLU B C 1
ATOM 1013 O O . GLU B 1 5 ? 10.305 9.82 -8.719 1 38.41 5 GLU B O 1
ATOM 1018 N N . HIS B 1 6 ? 11.117 8.07 -8.586 1 39.59 6 HIS B N 1
ATOM 1019 C CA . HIS B 1 6 ? 9.844 7.371 -8.766 1 39.59 6 HIS B CA 1
ATOM 1020 C C . HIS B 1 6 ? 8.836 7.793 -7.703 1 39.59 6 HIS B C 1
ATOM 1022 O O . HIS B 1 6 ? 7.68 8.078 -8.023 1 39.59 6 HIS B O 1
ATOM 1028 N N . LYS B 1 7 ? 8.859 6.836 -6.414 1 45.5 7 LYS B N 1
ATOM 1029 C CA . LYS B 1 7 ? 7.754 6.469 -5.531 1 45.5 7 LYS B CA 1
ATOM 1030 C C . LYS B 1 7 ? 7.293 7.668 -4.703 1 45.5 7 LYS B C 1
ATOM 1032 O O . LYS B 1 7 ? 8.07 8.234 -3.939 1 45.5 7 LYS B O 1
ATOM 1037 N N . LEU B 1 8 ? 6.559 8.57 -5.5 1 49.66 8 LEU B N 1
ATOM 1038 C CA . LEU B 1 8 ? 6.113 9.758 -4.766 1 49.66 8 LEU B CA 1
ATOM 1039 C C . LEU B 1 8 ? 5.41 9.359 -3.475 1 49.66 8 LEU B C 1
ATOM 1041 O O . LEU B 1 8 ? 4.426 8.617 -3.5 1 49.66 8 LEU B O 1
ATOM 1045 N N . CYS B 1 9 ? 6.227 8.93 -2.484 1 60.5 9 CYS B N 1
ATOM 1046 C CA . CYS B 1 9 ? 5.75 8.805 -1.111 1 60.5 9 CYS B CA 1
ATOM 1047 C C . CYS B 1 9 ? 5.273 10.148 -0.572 1 60.5 9 CYS B C 1
ATOM 1049 O O . CYS B 1 9 ? 5.195 11.125 -1.314 1 60.5 9 CYS B O 1
ATOM 1051 N N . GLU B 1 10 ? 4.973 10.133 0.664 1 69.5 10 GLU B N 1
ATOM 1052 C CA . GLU B 1 10 ? 4.457 11.289 1.396 1 69.5 10 GLU B CA 1
ATOM 1053 C C . GLU B 1 10 ? 5.414 12.469 1.312 1 69.5 10 GLU B C 1
ATOM 1055 O O . GLU B 1 10 ? 6.609 12.328 1.593 1 69.5 10 GLU B O 1
ATOM 1060 N N . ARG B 1 11 ? 4.953 13.586 0.66 1 75 11 ARG B N 1
ATOM 1061 C CA . ARG B 1 11 ? 5.719 14.828 0.637 1 75 11 ARG B CA 1
ATOM 1062 C C . ARG B 1 11 ? 4.953 15.961 1.323 1 75 11 ARG B C 1
ATOM 1064 O O . ARG B 1 11 ? 3.727 16.031 1.222 1 75 11 ARG B O 1
ATOM 1071 N N . VAL B 1 12 ? 5.738 16.719 2.023 1 80 12 VAL B N 1
ATOM 1072 C CA . VAL B 1 12 ? 5.109 17.844 2.705 1 80 12 VAL B CA 1
ATOM 1073 C C . VAL B 1 12 ? 5.84 19.125 2.352 1 80 12 VAL B C 1
ATOM 1075 O O . VAL B 1 12 ? 7.074 19.172 2.33 1 80 12 VAL B O 1
ATOM 1078 N N . TRP B 1 13 ? 5.035 20.031 1.998 1 78.12 13 TRP B N 1
ATOM 1079 C CA . TRP B 1 13 ? 5.539 21.359 1.66 1 78.12 13 TRP B CA 1
ATOM 1080 C C . TRP B 1 13 ? 5.047 22.406 2.662 1 78.12 13 TRP B C 1
ATOM 1082 O O . TRP B 1 13 ? 3.936 22.297 3.186 1 78.12 13 TRP B O 1
ATOM 1092 N N . ASP B 1 14 ? 5.98 23.406 2.906 1 77.81 14 ASP B N 1
ATOM 1093 C CA . ASP B 1 14 ? 5.52 24.5 3.742 1 77.81 14 ASP B CA 1
ATOM 1094 C C . ASP B 1 14 ? 4.875 25.609 2.898 1 77.81 14 ASP B C 1
ATOM 1096 O O . ASP B 1 14 ? 4.68 25.438 1.693 1 77.81 14 ASP B O 1
ATOM 1100 N N . GLU B 1 15 ? 4.523 26.703 3.605 1 72.06 15 GLU B N 1
ATOM 1101 C CA . GLU B 1 15 ? 3.791 27.797 2.973 1 72.06 15 GLU B CA 1
ATOM 1102 C C . GLU B 1 15 ? 4.637 28.484 1.907 1 72.06 15 GLU B C 1
ATOM 1104 O O . GLU B 1 15 ? 4.105 29.172 1.028 1 72.06 15 GLU B O 1
ATOM 1109 N N . TYR B 1 16 ? 5.859 28.312 2.035 1 75.81 16 TYR B N 1
ATOM 1110 C CA . TYR B 1 16 ? 6.75 28.969 1.092 1 75.81 16 TYR B CA 1
ATOM 1111 C C . TYR B 1 16 ? 7.102 28.047 -0.068 1 75.81 16 TYR B C 1
ATOM 1113 O O . TYR B 1 16 ? 7.855 28.438 -0.966 1 75.81 16 TYR B O 1
ATOM 1121 N N . GLY B 1 17 ? 6.441 26.844 -0.054 1 74.81 17 GLY B N 1
ATOM 1122 C CA . GLY B 1 17 ? 6.723 25.875 -1.114 1 74.81 17 GLY B CA 1
ATOM 1123 C C . GLY B 1 17 ? 8.008 25.109 -0.898 1 74.81 17 GLY B C 1
ATOM 1124 O O . GLY B 1 17 ? 8.578 24.562 -1.845 1 74.81 17 GLY B O 1
ATOM 1125 N N . LEU B 1 18 ? 8.531 25.266 0.419 1 72.88 18 LEU B N 1
ATOM 1126 C CA . LEU B 1 18 ? 9.734 24.516 0.753 1 72.88 18 LEU B CA 1
ATOM 1127 C C . LEU B 1 18 ? 9.391 23.109 1.229 1 72.88 18 LEU B C 1
ATOM 1129 O O . LEU B 1 18 ? 8.508 22.938 2.07 1 72.88 18 LEU B O 1
ATOM 1133 N N . LEU B 1 19 ? 10.055 22.125 0.629 1 70.81 19 LEU B N 1
ATOM 1134 C CA . LEU B 1 19 ? 9.859 20.734 1.017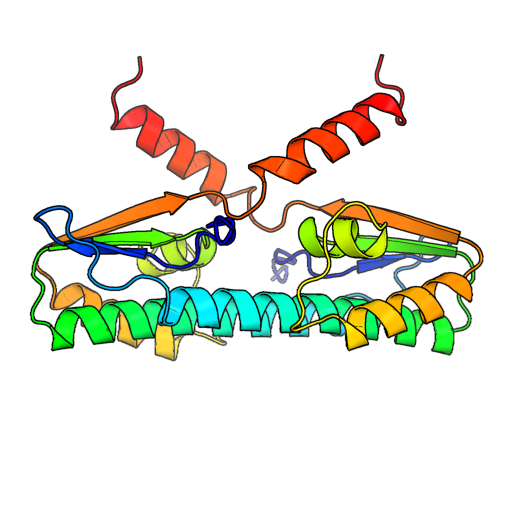 1 70.81 19 LEU B CA 1
ATOM 1135 C C . LEU B 1 19 ? 10.328 20.484 2.445 1 70.81 19 LEU B C 1
ATOM 1137 O O . LEU B 1 19 ? 11.5 20.719 2.766 1 70.81 19 LEU B O 1
ATOM 1141 N N . VAL B 1 20 ? 9.492 20.312 3.348 1 70.56 20 VAL B N 1
ATOM 1142 C CA . VAL B 1 20 ? 9.758 20.125 4.766 1 70.56 20 VAL B CA 1
ATOM 1143 C C . VAL B 1 20 ? 10.156 18.672 5.016 1 70.56 20 VAL B C 1
ATOM 1145 O O . VAL B 1 20 ? 11.047 18.391 5.828 1 70.56 20 VAL B O 1
ATOM 1148 N N . SER B 1 21 ? 9.469 17.859 4.543 1 64.19 21 SER B N 1
ATOM 1149 C CA . SER B 1 21 ? 9.742 16.422 4.699 1 64.19 21 SER B CA 1
ATOM 1150 C C . SER B 1 21 ? 9.5 15.672 3.396 1 64.19 21 SER B C 1
ATOM 1152 O O . SER B 1 21 ? 8.453 15.836 2.766 1 64.19 21 SER B O 1
ATOM 1154 N N . ALA B 1 22 ? 10.766 15.422 2.805 1 59.47 22 ALA B N 1
ATOM 1155 C CA . ALA B 1 22 ? 10.789 14.594 1.604 1 59.47 22 ALA B CA 1
ATOM 1156 C C . ALA B 1 22 ? 11.789 13.445 1.751 1 59.47 22 ALA B C 1
ATOM 1158 O O . ALA B 1 22 ? 12.695 13.508 2.578 1 59.47 22 ALA B O 1
ATOM 1159 N N . GLY B 1 23 ? 11.398 12.336 1.388 1 65.56 23 GLY B N 1
ATOM 1160 C CA . GLY B 1 23 ? 12.352 11.258 1.147 1 65.56 23 GLY B CA 1
ATOM 1161 C C . GLY B 1 23 ? 12.414 10.258 2.287 1 65.56 23 GLY B C 1
ATOM 1162 O O . GLY B 1 23 ? 12.086 9.086 2.111 1 65.56 23 GLY B O 1
ATOM 1163 N N . GLY B 1 24 ? 12.781 11.086 3.684 1 74 24 GLY B N 1
ATOM 1164 C CA . GLY B 1 24 ? 13.008 10.109 4.742 1 74 24 GLY B CA 1
ATOM 1165 C C . GLY B 1 24 ? 11.781 9.281 5.066 1 74 24 GLY B C 1
ATOM 1166 O O . GLY B 1 24 ? 11.766 8.07 4.855 1 74 24 GLY B O 1
ATOM 1167 N N . ILE B 1 25 ? 10.773 9.953 5.309 1 77.5 25 ILE B N 1
ATOM 1168 C CA . ILE B 1 25 ? 9.539 9.281 5.703 1 77.5 25 ILE B CA 1
ATOM 1169 C C . ILE B 1 25 ? 8.883 8.656 4.477 1 77.5 25 ILE B C 1
ATOM 1171 O O . ILE B 1 25 ? 8.398 7.52 4.539 1 77.5 25 ILE B O 1
ATOM 1175 N N . GLY B 1 26 ? 9 9.336 3.424 1 78.62 26 GLY B N 1
ATOM 1176 C CA . GLY B 1 26 ? 8.422 8.828 2.188 1 78.62 26 GLY B CA 1
ATOM 1177 C C . GLY B 1 26 ? 9.133 7.602 1.651 1 78.62 26 GLY B C 1
ATOM 1178 O O . GLY B 1 26 ? 8.484 6.648 1.213 1 78.62 26 GLY B O 1
ATOM 1179 N N . ASP B 1 27 ? 10.391 7.68 1.758 1 77.62 27 ASP B N 1
ATOM 1180 C CA . ASP B 1 27 ? 11.188 6.551 1.285 1 77.62 27 ASP B CA 1
ATOM 1181 C C . ASP B 1 27 ? 10.93 5.305 2.127 1 77.62 27 ASP B C 1
ATOM 1183 O O . ASP B 1 27 ? 10.805 4.199 1.592 1 77.62 27 ASP B O 1
ATOM 1187 N N . LEU B 1 28 ? 10.859 5.547 3.377 1 83 28 LEU B N 1
ATOM 1188 C CA . LEU B 1 28 ? 10.602 4.434 4.285 1 83 28 LEU B CA 1
ATOM 1189 C C . LEU B 1 28 ? 9.227 3.834 4.035 1 83 28 LEU B C 1
ATOM 1191 O O . LEU B 1 28 ? 9.078 2.613 3.965 1 83 28 LEU B O 1
ATOM 1195 N N . LYS B 1 29 ? 8.273 4.664 3.865 1 84.81 29 LYS B N 1
ATOM 1196 C CA . LYS B 1 29 ? 6.91 4.223 3.582 1 84.81 29 LYS B CA 1
ATOM 1197 C C . LYS B 1 29 ? 6.859 3.377 2.311 1 84.81 29 LYS B C 1
ATOM 1199 O O . LYS B 1 29 ? 6.297 2.281 2.311 1 84.81 29 LYS B O 1
ATOM 1204 N N . CYS B 1 30 ? 7.516 3.887 1.348 1 81.5 30 CYS B N 1
ATOM 1205 C CA . CYS B 1 30 ? 7.461 3.209 0.057 1 81.5 30 CYS B CA 1
ATOM 1206 C C . CYS B 1 30 ? 8.125 1.84 0.134 1 81.5 30 CYS B C 1
ATOM 1208 O O . CYS B 1 30 ? 7.625 0.869 -0.437 1 81.5 30 CYS B O 1
ATOM 1210 N N . CYS B 1 31 ? 9.141 1.823 0.876 1 83.25 31 CYS B N 1
ATOM 1211 C CA . CYS B 1 31 ? 9.859 0.564 1.037 1 83.25 31 CYS B CA 1
ATOM 1212 C C . CYS B 1 31 ? 9.023 -0.444 1.818 1 83.25 31 CYS B C 1
ATOM 1214 O O . CYS B 1 31 ? 8.906 -1.604 1.419 1 83.25 31 CYS B O 1
ATOM 1216 N N . LEU B 1 32 ? 8.461 0.038 2.844 1 88.62 32 LEU B N 1
ATOM 1217 C CA . LEU B 1 32 ? 7.699 -0.863 3.703 1 88.62 32 LEU B CA 1
ATOM 1218 C C . LEU B 1 32 ? 6.445 -1.363 2.994 1 88.62 32 LEU B C 1
ATOM 1220 O O . LEU B 1 32 ? 6.105 -2.547 3.08 1 88.62 32 LEU B O 1
ATOM 1224 N N . VAL B 1 33 ? 5.785 -0.516 2.264 1 85.75 33 VAL B N 1
ATOM 1225 C CA . VAL B 1 33 ? 4.59 -0.91 1.521 1 85.75 33 VAL B CA 1
ATOM 1226 C C . VAL B 1 33 ? 4.961 -1.942 0.458 1 85.75 33 VAL B C 1
ATOM 1228 O O . VAL B 1 33 ? 4.289 -2.965 0.316 1 85.75 33 VAL B O 1
ATOM 1231 N N . LEU B 1 34 ? 6.039 -1.666 -0.243 1 85.81 34 LEU B N 1
ATOM 1232 C CA . LEU B 1 34 ? 6.508 -2.604 -1.259 1 85.81 34 LEU B CA 1
ATOM 1233 C C . LEU B 1 34 ? 6.793 -3.971 -0.646 1 85.81 34 LEU B C 1
ATOM 1235 O O . LEU B 1 34 ? 6.43 -5 -1.219 1 85.81 34 LEU B O 1
ATOM 1239 N N . MET B 1 35 ? 7.426 -3.951 0.472 1 90.31 35 MET B N 1
ATOM 1240 C CA . MET B 1 35 ? 7.773 -5.195 1.155 1 90.31 35 MET B CA 1
ATOM 1241 C C . MET B 1 35 ? 6.516 -5.961 1.557 1 90.31 35 MET B C 1
ATOM 1243 O O . MET B 1 35 ? 6.434 -7.176 1.356 1 90.31 35 MET B O 1
ATOM 1247 N N . VAL B 1 36 ? 5.578 -5.289 2.115 1 89.81 36 VAL B N 1
ATOM 1248 C CA . VAL B 1 36 ? 4.332 -5.914 2.551 1 89.81 36 VAL B CA 1
ATOM 1249 C C . VAL B 1 36 ? 3.602 -6.504 1.347 1 89.81 36 VAL B C 1
ATOM 1251 O O . VAL B 1 36 ? 3.135 -7.645 1.393 1 89.81 36 VAL B O 1
ATOM 1254 N N . GLU B 1 37 ? 3.484 -5.711 0.298 1 86.38 37 GLU B N 1
ATOM 1255 C CA . GLU B 1 37 ? 2.791 -6.156 -0.907 1 86.38 37 GLU B CA 1
ATOM 1256 C C . GLU B 1 37 ? 3.498 -7.352 -1.541 1 86.38 37 GLU B C 1
ATOM 1258 O O . GLU B 1 37 ? 2.85 -8.312 -1.955 1 86.38 37 GLU B O 1
ATOM 1263 N N . THR B 1 38 ? 4.777 -7.312 -1.621 1 90.56 38 THR B N 1
ATOM 1264 C CA . THR B 1 38 ? 5.551 -8.398 -2.209 1 90.56 38 THR B CA 1
ATOM 1265 C C . THR B 1 38 ? 5.414 -9.672 -1.378 1 90.56 38 THR B C 1
ATOM 1267 O O . THR B 1 38 ? 5.238 -10.758 -1.927 1 90.56 38 THR B O 1
ATOM 1270 N N . GLU B 1 39 ? 5.469 -9.516 -0.115 1 92.44 39 GLU B N 1
ATOM 1271 C CA . GLU B 1 39 ? 5.328 -10.664 0.772 1 92.44 39 GLU B CA 1
ATOM 1272 C C . GLU B 1 39 ? 3.941 -11.297 0.65 1 92.44 39 GLU B C 1
ATOM 1274 O O . GLU B 1 39 ? 3.799 -12.516 0.72 1 92.44 39 GLU B O 1
ATOM 1279 N N . ALA B 1 40 ? 2.965 -10.461 0.577 1 89.44 40 ALA B N 1
ATOM 1280 C CA . ALA B 1 40 ? 1.61 -10.984 0.414 1 89.44 40 ALA B CA 1
ATOM 1281 C C . ALA B 1 40 ? 1.502 -11.844 -0.838 1 89.44 40 ALA B C 1
ATOM 1283 O O . ALA B 1 40 ? 0.882 -12.914 -0.812 1 89.44 40 ALA B O 1
ATOM 1284 N N . VAL B 1 41 ? 2.066 -11.398 -1.914 1 89.31 41 VAL B N 1
ATOM 1285 C CA . VAL B 1 41 ? 2.059 -12.164 -3.154 1 89.31 41 VAL B CA 1
ATOM 1286 C C . VAL B 1 41 ? 2.83 -13.469 -2.955 1 89.31 41 VAL B C 1
ATOM 1288 O O . VAL B 1 41 ? 2.387 -14.531 -3.398 1 89.31 41 VAL B O 1
ATOM 1291 N N . HIS B 1 42 ? 3.941 -13.367 -2.35 1 92.75 42 HIS B N 1
ATOM 1292 C CA . HIS B 1 42 ? 4.754 -14.539 -2.047 1 92.75 42 HIS B CA 1
ATOM 1293 C C . HIS B 1 42 ? 3.943 -15.586 -1.29 1 92.75 42 HIS B C 1
ATOM 1295 O O . HIS B 1 42 ? 3.9 -16.75 -1.69 1 92.75 42 HIS B O 1
ATOM 1301 N N . MET B 1 43 ? 3.352 -15.133 -0.248 1 91.88 43 MET B N 1
ATOM 1302 C CA . MET B 1 43 ? 2.553 -16.031 0.583 1 91.88 43 MET B CA 1
ATOM 1303 C C . MET B 1 43 ? 1.406 -16.641 -0.218 1 91.88 43 MET B C 1
ATOM 1305 O O . MET B 1 43 ? 1.037 -17.797 -0.001 1 91.88 43 MET B O 1
ATOM 1309 N N . THR B 1 44 ? 0.817 -15.844 -1.065 1 88.94 44 THR B N 1
ATOM 1310 C CA . THR B 1 44 ? -0.28 -16.312 -1.904 1 88.94 44 THR B CA 1
ATOM 1311 C C . THR B 1 44 ? 0.17 -17.484 -2.777 1 88.94 44 THR B C 1
ATOM 1313 O O . THR B 1 44 ? -0.501 -18.516 -2.836 1 88.94 44 THR B O 1
ATOM 1316 N N . PHE B 1 45 ? 1.295 -17.375 -3.432 1 90.88 45 PHE B N 1
ATOM 1317 C CA . PHE B 1 45 ? 1.774 -18.422 -4.312 1 90.88 45 PHE B CA 1
ATOM 1318 C C . PHE B 1 45 ? 2.246 -19.625 -3.51 1 90.88 45 PHE B C 1
ATOM 1320 O O . PHE B 1 45 ? 2.092 -20.781 -3.945 1 90.88 45 PHE B O 1
ATOM 1327 N N . MET B 1 46 ? 2.867 -19.375 -2.334 1 91.81 46 MET B N 1
ATOM 1328 C CA . MET B 1 46 ? 3.223 -20.484 -1.446 1 91.81 46 MET B CA 1
ATOM 1329 C C . MET B 1 46 ? 1.995 -21.312 -1.093 1 91.81 46 MET B C 1
ATOM 1331 O O . MET B 1 46 ? 2.043 -22.547 -1.127 1 91.81 46 MET B O 1
ATOM 1335 N N . ALA B 1 47 ? 0.97 -20.609 -0.759 1 88.5 47 ALA B N 1
ATOM 1336 C CA . ALA B 1 47 ? -0.274 -21.297 -0.421 1 88.5 47 ALA B CA 1
ATOM 1337 C C . ALA B 1 47 ? -0.799 -22.094 -1.61 1 88.5 47 ALA B C 1
ATOM 1339 O O . ALA B 1 47 ? -1.307 -23.203 -1.443 1 88.5 47 ALA B O 1
ATOM 1340 N N . CYS B 1 48 ? -0.741 -21.562 -2.791 1 89.19 48 CYS B N 1
ATOM 1341 C CA . CYS B 1 48 ? -1.193 -22.234 -4 1 89.19 48 CYS B CA 1
ATOM 1342 C C . CYS B 1 48 ? -0.431 -23.547 -4.211 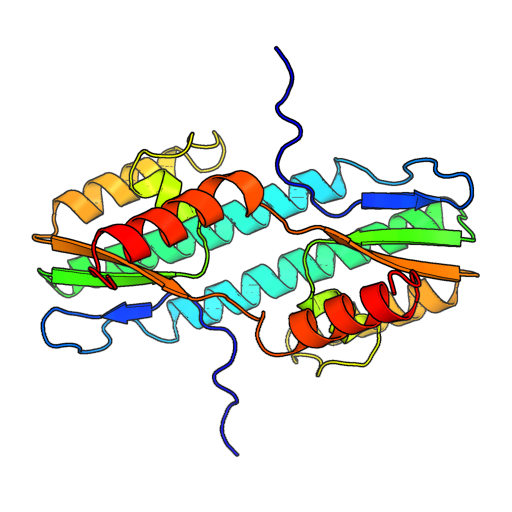1 89.19 48 CYS B C 1
ATOM 1344 O O . CYS B 1 48 ? -1.025 -24.562 -4.555 1 89.19 48 CYS B O 1
ATOM 1346 N N . ILE B 1 49 ? 0.891 -23.484 -4.062 1 91.06 49 ILE B N 1
ATOM 1347 C CA . ILE B 1 49 ? 1.742 -24.641 -4.258 1 91.06 49 ILE B CA 1
ATOM 1348 C C . ILE B 1 49 ? 1.422 -25.703 -3.205 1 91.06 49 ILE B C 1
ATOM 1350 O O . ILE B 1 49 ? 1.332 -26.891 -3.518 1 91.06 49 ILE B O 1
ATOM 1354 N N . GLU B 1 50 ? 1.288 -25.234 -2.008 1 88.75 50 GLU B N 1
ATOM 1355 C CA . GLU B 1 50 ? 0.961 -26.156 -0.915 1 88.75 50 GLU B CA 1
ATOM 1356 C C . GLU B 1 50 ? -0.347 -26.891 -1.184 1 88.75 50 GLU B C 1
ATOM 1358 O O . GLU B 1 50 ? -0.48 -28.062 -0.854 1 88.75 50 GLU B O 1
ATOM 1363 N N . LYS B 1 51 ? -1.277 -26.188 -1.83 1 88.12 51 LYS B N 1
ATOM 1364 C CA . LYS B 1 51 ? -2.588 -26.766 -2.113 1 88.12 51 LYS B CA 1
ATOM 1365 C C . LYS B 1 51 ? -2.586 -27.5 -3.447 1 88.12 51 LYS B C 1
ATOM 1367 O O . LYS B 1 51 ? -3.604 -28.078 -3.852 1 88.12 51 LYS B O 1
ATOM 1372 N N . GLN B 1 52 ? -1.47 -27.5 -4.207 1 89.88 52 GLN B N 1
ATOM 1373 C CA . GLN B 1 52 ? -1.246 -28.219 -5.465 1 89.88 52 GLN B CA 1
ATOM 1374 C C . GLN B 1 52 ? -2.164 -27.688 -6.562 1 89.88 52 GLN B C 1
ATOM 1376 O O . GLN B 1 52 ? -2.752 -28.469 -7.316 1 89.88 52 GLN B O 1
ATOM 1381 N N . TYR B 1 53 ? -2.336 -26.406 -6.492 1 86.19 53 TYR B N 1
ATOM 1382 C CA . TYR B 1 53 ? -3.035 -25.812 -7.621 1 86.19 53 TYR B CA 1
ATOM 1383 C C . TYR B 1 53 ? -2.139 -25.75 -8.852 1 86.19 53 TYR B C 1
ATOM 1385 O O . TYR B 1 53 ? -0.917 -25.641 -8.734 1 86.19 53 TYR B O 1
ATOM 1393 N N . SER B 1 54 ? -2.793 -25.953 -10.023 1 87.19 54 SER B N 1
ATOM 1394 C CA . SER B 1 54 ? -2.016 -25.953 -11.258 1 87.19 54 SER B CA 1
ATOM 1395 C C . SER B 1 54 ? -2.184 -24.641 -12.016 1 87.19 54 SER B C 1
ATOM 1397 O O . SER B 1 54 ? -1.218 -24.109 -12.57 1 87.19 54 SER B O 1
ATOM 1399 N N . ARG B 1 55 ? -3.416 -24.172 -12.055 1 86.88 55 ARG B N 1
ATOM 1400 C CA . ARG B 1 55 ? -3.734 -22.922 -12.742 1 86.88 55 ARG B CA 1
ATOM 1401 C C . ARG B 1 55 ? -4.289 -21.891 -11.766 1 86.88 55 ARG B C 1
ATOM 1403 O O . ARG B 1 55 ? -5.227 -22.172 -11.016 1 86.88 55 ARG B O 1
ATOM 1410 N N . VAL B 1 56 ? -3.646 -20.734 -11.805 1 87.5 56 VAL B N 1
ATOM 1411 C CA . VAL B 1 56 ? -4.047 -19.75 -10.812 1 87.5 56 VAL B CA 1
ATOM 1412 C C . VAL B 1 56 ? -4.195 -18.375 -11.477 1 87.5 56 VAL B C 1
ATOM 1414 O O . VAL B 1 56 ? -3.455 -18.047 -12.406 1 87.5 56 VAL B O 1
ATOM 1417 N N . VAL B 1 57 ? -5.262 -17.719 -10.992 1 82.75 57 VAL B N 1
ATOM 1418 C CA . VAL B 1 57 ? -5.441 -16.312 -11.359 1 82.75 57 VAL B CA 1
ATOM 1419 C C . VAL B 1 57 ? -5.227 -15.422 -10.141 1 82.75 57 VAL B C 1
ATOM 1421 O O . VAL B 1 57 ? -5.93 -15.555 -9.133 1 82.75 57 VAL B O 1
ATOM 1424 N N . LEU B 1 58 ? -4.199 -14.664 -10.227 1 84.81 58 LEU B N 1
ATOM 1425 C CA . LEU B 1 58 ? -3.92 -13.719 -9.148 1 84.81 58 LEU B CA 1
ATOM 1426 C C . LEU B 1 58 ? -4.543 -12.359 -9.453 1 84.81 58 LEU B C 1
ATOM 1428 O O . LEU B 1 58 ? -4.234 -11.742 -10.469 1 84.81 58 LEU B O 1
ATOM 1432 N N . GLU B 1 59 ? -5.453 -11.977 -8.555 1 80.5 59 GLU B N 1
ATOM 1433 C CA . GLU B 1 59 ? -6.012 -10.625 -8.594 1 80.5 59 GLU B CA 1
ATOM 1434 C C . GLU B 1 59 ? -5.324 -9.719 -7.578 1 80.5 59 GLU B C 1
ATOM 1436 O O . GLU B 1 59 ? -5.387 -9.969 -6.375 1 80.5 59 GLU B O 1
ATOM 1441 N N . SER B 1 60 ? -4.621 -8.727 -8.109 1 78.38 60 SER B N 1
ATOM 1442 C CA . SER B 1 60 ? -3.873 -7.828 -7.238 1 78.38 60 SER B CA 1
ATOM 1443 C C . SER B 1 60 ? -4.066 -6.371 -7.648 1 78.38 60 SER B C 1
ATOM 1445 O O . SER B 1 60 ? -4.273 -6.074 -8.828 1 78.38 60 SER B O 1
ATOM 1447 N N . ASP B 1 61 ? -3.947 -5.512 -6.656 1 71.31 61 ASP B N 1
ATOM 1448 C CA . ASP B 1 61 ? -3.994 -4.078 -6.926 1 71.31 61 ASP B CA 1
ATOM 1449 C C . ASP B 1 61 ? -2.588 -3.492 -7.02 1 71.31 61 ASP B C 1
ATOM 1451 O O . ASP B 1 61 ? -2.426 -2.289 -7.238 1 71.31 61 ASP B O 1
ATOM 1455 N N . SER B 1 62 ? -1.673 -4.348 -6.867 1 75.56 62 SER B N 1
ATOM 1456 C CA . SER B 1 62 ? -0.287 -3.895 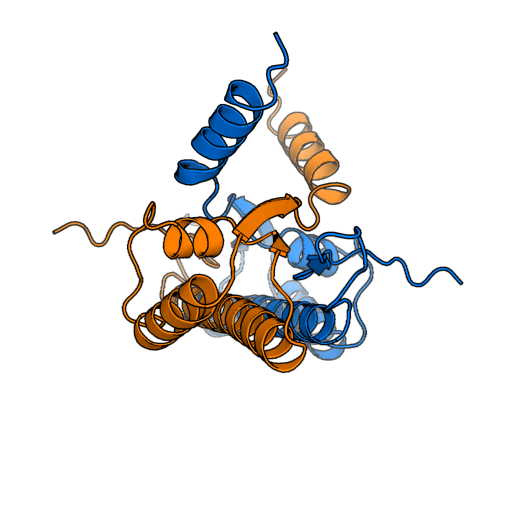-6.926 1 75.56 62 SER B CA 1
ATOM 1457 C C . SER B 1 62 ? 0.289 -4.055 -8.328 1 75.56 62 SER B C 1
ATOM 1459 O O . SER B 1 62 ? 0.938 -5.062 -8.625 1 75.56 62 SER B O 1
ATOM 1461 N N . THR B 1 63 ? 0.093 -3.014 -9.109 1 70.5 63 THR B N 1
ATOM 1462 C CA . THR B 1 63 ? 0.583 -3.061 -10.484 1 70.5 63 THR B CA 1
ATOM 1463 C C . THR B 1 63 ? 2.102 -3.213 -10.508 1 70.5 63 THR B C 1
ATOM 1465 O O . THR B 1 63 ? 2.645 -3.902 -11.375 1 70.5 63 THR B O 1
ATOM 1468 N N . MET B 1 64 ? 2.684 -2.674 -9.555 1 73.81 64 MET B N 1
ATOM 1469 C CA . MET B 1 64 ? 4.141 -2.721 -9.508 1 73.81 64 MET B CA 1
ATOM 1470 C C . MET B 1 64 ? 4.633 -4.145 -9.281 1 73.81 64 MET B C 1
ATOM 1472 O O . MET B 1 64 ? 5.523 -4.617 -9.992 1 73.81 64 MET B O 1
ATOM 1476 N N . ILE B 1 65 ? 4.094 -4.746 -8.461 1 78 65 ILE B N 1
ATOM 1477 C CA . ILE B 1 65 ? 4.559 -6.09 -8.125 1 78 65 ILE B CA 1
ATOM 1478 C C . ILE B 1 65 ? 4.266 -7.039 -9.281 1 78 65 ILE B C 1
ATOM 1480 O O . ILE B 1 65 ? 5.082 -7.902 -9.617 1 78 65 ILE B O 1
ATOM 1484 N N . ILE B 1 66 ? 3.086 -6.82 -9.859 1 78.81 66 ILE B N 1
ATOM 1485 C CA . ILE B 1 66 ? 2.74 -7.652 -11.008 1 78.81 66 ILE B CA 1
ATOM 1486 C C . ILE B 1 66 ? 3.742 -7.422 -12.133 1 78.81 66 ILE B C 1
ATOM 1488 O O . ILE B 1 66 ? 4.203 -8.375 -12.773 1 78.81 66 ILE B O 1
ATOM 1492 N N . GLY B 1 67 ? 4.047 -6.156 -12.328 1 79.12 67 GLY B N 1
ATOM 1493 C CA . GLY B 1 67 ? 5.055 -5.844 -13.328 1 79.12 67 GLY B CA 1
ATOM 1494 C C . GLY B 1 67 ? 6.406 -6.461 -13.031 1 79.12 67 GLY B C 1
ATOM 1495 O O . GLY B 1 67 ? 7.102 -6.918 -13.945 1 79.12 67 GLY B O 1
ATOM 1496 N N . ILE B 1 68 ? 6.711 -6.492 -11.898 1 77.06 68 ILE B N 1
ATOM 1497 C CA . ILE B 1 68 ? 7.992 -7.051 -11.477 1 77.06 68 ILE B CA 1
ATOM 1498 C C . ILE B 1 68 ? 7.98 -8.57 -11.664 1 77.06 68 ILE B C 1
ATOM 1500 O O . ILE B 1 68 ? 8.93 -9.141 -12.203 1 77.06 68 ILE B O 1
ATOM 1504 N N . VAL B 1 69 ? 6.969 -9.18 -11.297 1 82.44 69 VAL B N 1
ATOM 1505 C CA . VAL B 1 69 ? 6.855 -10.633 -11.398 1 82.44 69 VAL B CA 1
ATOM 1506 C C . VAL B 1 69 ? 6.871 -11.047 -12.867 1 82.44 69 VAL B C 1
ATOM 1508 O O . VAL B 1 69 ? 7.477 -12.062 -13.227 1 82.44 69 VAL B O 1
ATOM 1511 N N . ARG B 1 70 ? 6.324 -10.227 -13.672 1 81.12 70 ARG B N 1
ATOM 1512 C CA . ARG B 1 70 ? 6.25 -10.516 -15.102 1 81.12 70 ARG B CA 1
ATOM 1513 C C . ARG B 1 70 ? 7.555 -10.148 -15.805 1 81.12 70 ARG B C 1
ATOM 1515 O O . ARG B 1 70 ? 7.723 -10.414 -17 1 81.12 70 ARG B O 1
ATOM 1522 N N . GLY B 1 71 ? 8.398 -9.539 -15.102 1 78.38 71 GLY B N 1
ATOM 1523 C CA . GLY B 1 71 ? 9.664 -9.125 -15.68 1 78.38 71 GLY B CA 1
ATOM 1524 C C . GLY B 1 71 ? 9.57 -7.82 -16.453 1 78.38 71 GLY B C 1
ATOM 1525 O O . GLY B 1 71 ? 10.445 -7.512 -17.266 1 78.38 71 GLY B O 1
ATOM 1526 N N . GLU B 1 72 ? 8.547 -7.012 -16.281 1 75.88 72 GLU B N 1
ATOM 1527 C CA . GLU B 1 72 ? 8.305 -5.766 -17 1 75.88 72 GLU B CA 1
ATOM 1528 C C . GLU B 1 72 ? 8.875 -4.57 -16.25 1 75.88 72 GLU B C 1
ATOM 1530 O O . GLU B 1 72 ? 9.047 -3.492 -16.812 1 75.88 72 GLU B O 1
ATOM 1535 N N . GLU B 1 73 ? 9.055 -4.762 -15.016 1 74.81 73 GLU B N 1
ATOM 1536 C CA . GLU B 1 73 ? 9.594 -3.705 -14.164 1 74.81 73 GLU B CA 1
ATOM 1537 C C . GLU B 1 73 ? 10.867 -4.16 -13.461 1 74.81 73 GLU B C 1
ATOM 1539 O O . GLU B 1 73 ? 11.062 -5.355 -13.227 1 74.81 73 GLU B O 1
ATOM 1544 N N . THR B 1 74 ? 11.672 -3.086 -13.156 1 79.44 74 THR B N 1
ATOM 1545 C CA . THR B 1 74 ? 12.891 -3.385 -12.422 1 79.44 74 THR B CA 1
ATOM 1546 C C . THR B 1 74 ? 12.578 -3.736 -10.969 1 79.44 74 THR B C 1
ATOM 1548 O O . THR B 1 74 ? 11.672 -3.158 -10.367 1 79.44 74 THR B O 1
ATOM 1551 N N . VAL B 1 75 ? 13.391 -4.742 -10.641 1 79.5 75 VAL B N 1
ATOM 1552 C CA . VAL B 1 75 ? 13.211 -5.195 -9.266 1 79.5 75 VAL B CA 1
ATOM 1553 C C . VAL B 1 75 ? 13.984 -4.277 -8.32 1 79.5 75 VAL B C 1
ATOM 1555 O O . VAL B 1 75 ? 15.141 -3.936 -8.578 1 79.5 75 VAL B O 1
ATOM 1558 N N . ASP B 1 76 ? 13.297 -3.748 -7.359 1 78.94 76 ASP B N 1
ATOM 1559 C CA . ASP B 1 76 ? 13.953 -3.014 -6.285 1 78.94 76 ASP B CA 1
ATOM 1560 C C . ASP B 1 76 ? 14.836 -3.941 -5.449 1 78.94 76 ASP B C 1
ATOM 1562 O O . ASP B 1 76 ? 14.445 -5.07 -5.148 1 78.94 76 ASP B O 1
ATOM 1566 N N . MET B 1 77 ? 15.945 -3.443 -5.023 1 82.81 77 MET B N 1
ATOM 1567 C CA . MET B 1 77 ? 16.906 -4.242 -4.273 1 82.81 77 MET B CA 1
ATOM 1568 C C . MET B 1 77 ? 16.297 -4.746 -2.967 1 82.81 77 MET B C 1
ATOM 1570 O O . MET B 1 77 ? 16.625 -5.844 -2.514 1 82.81 77 MET B O 1
ATOM 1574 N N . LYS B 1 78 ? 15.391 -4.102 -2.471 1 83.88 78 LYS B N 1
ATOM 1575 C CA . LYS B 1 78 ? 14.828 -4.391 -1.156 1 83.88 78 LYS B CA 1
ATOM 1576 C C . LYS B 1 78 ? 13.953 -5.641 -1.197 1 83.88 78 LYS B C 1
ATOM 1578 O O . LYS B 1 78 ? 13.75 -6.297 -0.174 1 83.88 78 LYS B O 1
ATOM 1583 N N . VAL B 1 79 ? 13.453 -5.934 -2.352 1 91.5 79 VAL B N 1
ATOM 1584 C CA . VAL B 1 79 ? 12.539 -7.07 -2.428 1 91.5 79 VAL B CA 1
ATOM 1585 C C . VAL B 1 79 ? 13.07 -8.094 -3.436 1 91.5 79 VAL B C 1
ATOM 1587 O O . VAL B 1 79 ? 12.344 -8.992 -3.855 1 91.5 79 VAL B O 1
ATOM 1590 N N . GLU B 1 80 ? 14.305 -8.023 -3.816 1 91.56 80 GLU B N 1
ATOM 1591 C CA . GLU B 1 80 ? 14.883 -8.867 -4.859 1 91.56 80 GLU B CA 1
ATOM 1592 C C . GLU B 1 80 ? 14.781 -10.344 -4.492 1 91.56 80 GLU B C 1
ATOM 1594 O O . GLU B 1 80 ? 14.406 -11.172 -5.324 1 91.56 80 GLU B O 1
ATOM 1599 N N . SER B 1 81 ? 15.156 -10.664 -3.311 1 95.31 81 SER B N 1
ATOM 1600 C CA . SER B 1 81 ? 15.156 -12.062 -2.883 1 95.31 81 SER B CA 1
ATOM 1601 C C . SER B 1 81 ? 13.742 -12.641 -2.898 1 95.31 81 SER B C 1
ATOM 1603 O O . SER B 1 81 ? 13.539 -13.781 -3.316 1 95.31 81 SER B O 1
ATOM 1605 N N . ILE B 1 82 ? 12.812 -11.922 -2.467 1 94.81 82 ILE B N 1
ATOM 1606 C CA . ILE B 1 82 ? 11.43 -12.383 -2.414 1 94.81 82 ILE B CA 1
ATOM 1607 C C . ILE B 1 82 ? 10.891 -12.57 -3.83 1 94.81 82 ILE B C 1
ATOM 1609 O O . ILE B 1 82 ? 10.188 -13.547 -4.113 1 94.81 82 ILE B O 1
ATOM 1613 N N . ILE B 1 83 ? 11.273 -11.609 -4.664 1 92.94 83 ILE B N 1
ATOM 1614 C CA . ILE B 1 83 ? 10.828 -11.695 -6.051 1 92.94 83 ILE B CA 1
ATOM 1615 C C . ILE B 1 83 ? 11.406 -12.945 -6.707 1 92.94 83 ILE B C 1
ATOM 1617 O O . ILE B 1 83 ? 10.727 -13.633 -7.473 1 92.94 83 ILE B O 1
ATOM 1621 N N . PHE B 1 84 ? 12.602 -13.219 -6.469 1 93.75 84 PHE B N 1
ATOM 1622 C CA . PHE B 1 84 ? 13.219 -14.445 -6.969 1 93.75 84 PHE B CA 1
ATOM 1623 C C . PHE B 1 84 ? 12.414 -15.672 -6.531 1 93.75 84 PHE B C 1
ATOM 1625 O O . PHE B 1 84 ? 12.102 -16.531 -7.348 1 93.75 84 PHE B O 1
ATOM 1632 N N . ASP B 1 85 ? 12.094 -15.727 -5.254 1 95.25 85 ASP B N 1
ATOM 1633 C CA . ASP B 1 85 ? 11.297 -16.828 -4.73 1 95.25 85 ASP B CA 1
ATOM 1634 C C . ASP B 1 85 ? 9.953 -16.922 -5.438 1 95.25 85 ASP B C 1
ATOM 1636 O O . ASP B 1 85 ? 9.5 -18.016 -5.789 1 95.25 85 ASP B O 1
ATOM 1640 N N . ILE B 1 86 ? 9.305 -15.812 -5.602 1 93.62 86 ILE B N 1
ATOM 1641 C CA . ILE B 1 86 ? 8.008 -15.773 -6.27 1 93.62 86 ILE B CA 1
ATOM 1642 C C . ILE B 1 86 ? 8.133 -16.359 -7.672 1 93.62 86 ILE B C 1
ATOM 1644 O O . ILE B 1 86 ? 7.305 -17.172 -8.086 1 93.62 86 ILE B O 1
ATOM 1648 N N . ARG B 1 87 ? 9.148 -15.953 -8.344 1 92.62 87 ARG B N 1
ATOM 1649 C CA . ARG B 1 87 ? 9.359 -16.469 -9.695 1 92.62 87 ARG B CA 1
ATOM 1650 C C . ARG B 1 87 ? 9.555 -17.984 -9.688 1 92.62 87 ARG B C 1
ATOM 1652 O O . ARG B 1 87 ? 9.031 -18.688 -10.555 1 92.62 87 ARG B O 1
ATOM 1659 N N . GLN B 1 88 ? 10.305 -18.469 -8.773 1 94.69 88 GLN B N 1
ATOM 1660 C CA . GLN B 1 88 ? 10.492 -19.922 -8.641 1 94.69 88 GLN B CA 1
ATOM 1661 C C . GLN B 1 88 ? 9.164 -20.625 -8.383 1 94.69 88 GLN B C 1
ATOM 1663 O O . GLN B 1 88 ? 8.898 -21.672 -8.977 1 94.69 88 GLN B O 1
ATOM 1668 N N . LEU B 1 89 ? 8.391 -20.047 -7.543 1 93.88 89 LEU B N 1
ATOM 1669 C CA . LEU B 1 89 ? 7.098 -20.641 -7.219 1 93.88 89 LEU B CA 1
ATOM 1670 C C . LEU B 1 89 ? 6.184 -20.656 -8.438 1 93.88 89 LEU B C 1
ATOM 1672 O O . LEU B 1 89 ? 5.508 -21.656 -8.703 1 93.88 89 LEU B O 1
ATOM 1676 N N . THR B 1 90 ? 6.129 -19.5 -9.148 1 91.25 90 THR B N 1
ATOM 1677 C CA . THR B 1 90 ? 5.238 -19.391 -10.297 1 91.25 90 THR B CA 1
ATOM 1678 C C . THR B 1 90 ? 5.637 -20.406 -11.375 1 91.25 90 THR B C 1
ATOM 1680 O O . THR B 1 90 ? 4.785 -20.875 -12.133 1 91.25 90 THR B O 1
ATOM 1683 N N . ARG B 1 91 ? 6.875 -20.812 -11.484 1 91.88 91 ARG B N 1
ATOM 1684 C CA . ARG B 1 91 ? 7.355 -21.781 -12.453 1 91.88 91 ARG B CA 1
ATOM 1685 C C . ARG B 1 91 ? 6.828 -23.188 -12.141 1 91.88 91 ARG B C 1
ATOM 1687 O O . ARG B 1 91 ? 6.77 -24.047 -13.023 1 91.88 91 ARG B O 1
ATOM 1694 N N . ARG B 1 92 ? 6.488 -23.391 -10.93 1 93.12 92 ARG B N 1
ATOM 1695 C CA . ARG B 1 92 ? 5.969 -24.688 -10.523 1 93.12 92 ARG B CA 1
ATOM 1696 C C . ARG B 1 92 ? 4.488 -24.812 -10.852 1 93.12 92 ARG B C 1
ATOM 1698 O O . ARG B 1 92 ? 3.912 -25.891 -10.734 1 93.12 92 ARG B O 1
ATOM 1705 N N . LEU B 1 93 ? 3.889 -23.719 -11.219 1 90.75 93 LEU B N 1
ATOM 1706 C CA . LEU B 1 93 ? 2.49 -23.703 -11.625 1 90.75 93 LEU B CA 1
ATOM 1707 C C . LEU B 1 93 ? 2.369 -23.859 -13.141 1 90.75 93 LEU B C 1
ATOM 1709 O O . LEU B 1 93 ? 3.23 -23.406 -13.891 1 90.75 93 LEU B O 1
ATOM 1713 N N . GLU B 1 94 ? 1.331 -24.531 -13.555 1 89.75 94 GLU B N 1
ATOM 1714 C CA . GLU B 1 94 ? 1.122 -24.719 -14.984 1 89.75 94 GLU B CA 1
ATOM 1715 C C . GLU B 1 94 ? 0.81 -23.406 -15.68 1 89.75 94 GLU B C 1
ATOM 1717 O O . GLU B 1 94 ? 1.301 -23.141 -16.781 1 89.75 94 GLU B O 1
ATOM 1722 N N . GLN B 1 95 ? -0.056 -22.656 -15.008 1 88.62 95 GLN B N 1
ATOM 1723 C CA . GLN B 1 95 ? -0.471 -21.375 -15.578 1 88.62 95 GLN B CA 1
ATOM 1724 C C . GLN B 1 95 ? -0.775 -20.359 -14.477 1 88.62 95 GLN B C 1
ATOM 1726 O O . GLN B 1 95 ? -1.43 -20.688 -13.484 1 88.62 95 GLN B O 1
ATOM 1731 N N . VAL B 1 96 ? -0.187 -19.25 -14.688 1 87.5 96 VAL B N 1
ATOM 1732 C CA . VAL B 1 96 ? -0.479 -18.141 -13.789 1 87.5 96 VAL B CA 1
ATOM 1733 C C . VAL B 1 96 ? -1.008 -16.953 -14.594 1 87.5 96 VAL B C 1
ATOM 1735 O O . VAL B 1 96 ? -0.388 -16.531 -15.57 1 87.5 96 VAL B O 1
ATOM 1738 N N . CYS B 1 97 ? -2.143 -16.484 -14.188 1 83.56 97 CYS B N 1
ATOM 1739 C CA . CYS B 1 97 ? -2.721 -15.289 -14.789 1 83.56 97 CYS B CA 1
ATOM 1740 C C . CYS B 1 97 ? -2.848 -14.172 -13.758 1 83.56 97 CYS B C 1
ATOM 1742 O O . CYS B 1 97 ? -3.199 -14.422 -12.602 1 83.56 97 CYS B O 1
ATOM 1744 N N . PHE B 1 98 ? -2.516 -13 -14.273 1 81.75 98 PHE B N 1
ATOM 1745 C CA . PHE B 1 98 ? -2.629 -11.836 -13.406 1 81.75 98 PHE B CA 1
ATOM 1746 C C . PHE B 1 98 ? -3.795 -10.953 -13.836 1 81.75 98 PHE B C 1
ATOM 1748 O O . PHE B 1 98 ? -3.996 -10.719 -15.031 1 81.75 98 PHE B O 1
ATOM 1755 N N . SER B 1 99 ? -4.605 -10.57 -12.789 1 75.38 99 SER B N 1
ATOM 1756 C CA . SER B 1 99 ? -5.684 -9.609 -13 1 75.38 99 SER B CA 1
ATOM 1757 C C . SER B 1 99 ? -5.523 -8.391 -12.094 1 75.38 99 SER B C 1
ATOM 1759 O O . SER B 1 99 ? -5.145 -8.523 -10.93 1 75.38 99 SER B O 1
ATOM 1761 N N . PHE B 1 100 ? -5.785 -7.199 -12.68 1 70.56 100 PHE B N 1
ATOM 1762 C CA . PHE B 1 100 ? -5.664 -5.969 -11.906 1 70.56 100 PHE B CA 1
ATOM 1763 C C . PHE B 1 100 ? -7.027 -5.516 -11.398 1 70.56 100 PHE B C 1
ATOM 1765 O O . PHE B 1 100 ? -8.008 -5.508 -12.148 1 70.56 100 PHE B O 1
ATOM 1772 N N . THR B 1 101 ? -6.969 -5.387 -10.102 1 63.28 101 THR B N 1
ATOM 1773 C CA . THR B 1 101 ? -8.148 -4.789 -9.492 1 63.28 101 THR B CA 1
ATOM 1774 C C . THR B 1 101 ? -7.785 -3.512 -8.742 1 63.28 101 THR B C 1
ATOM 1776 O O . THR B 1 101 ? -6.82 -3.49 -7.973 1 63.28 101 THR B O 1
ATOM 1779 N N . LYS B 1 102 ? -8.281 -2.293 -9.312 1 53.22 102 LYS B N 1
ATOM 1780 C CA . LYS B 1 102 ? -8.016 -1.032 -8.625 1 53.22 102 LYS B CA 1
ATOM 1781 C C . LYS B 1 102 ? -8.461 -1.095 -7.172 1 53.22 102 LYS B C 1
ATOM 1783 O O . LYS B 1 102 ? -9.523 -1.649 -6.863 1 53.22 102 LYS B O 1
ATOM 1788 N N . ARG B 1 103 ? -7.379 -0.963 -6.457 1 49.78 103 ARG B N 1
ATOM 1789 C CA . ARG B 1 103 ? -7.762 -0.942 -5.051 1 49.78 103 ARG B CA 1
ATOM 1790 C C . ARG B 1 103 ? -9.031 -0.119 -4.844 1 49.78 103 ARG B C 1
ATOM 1792 O O . ARG B 1 103 ? -10.094 -0.67 -4.551 1 49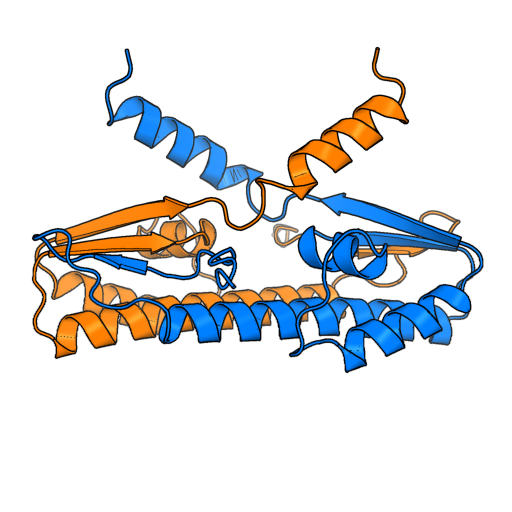.78 103 ARG B O 1
ATOM 1799 N N . TRP B 1 104 ? -8.969 1.149 -4.059 1 44.09 104 TRP B N 1
ATOM 1800 C CA . TRP B 1 104 ? -10.062 1.972 -3.543 1 44.09 104 TRP B CA 1
ATOM 1801 C C . TRP B 1 104 ? -10.672 2.82 -4.652 1 44.09 104 TRP B C 1
ATOM 1803 O O . TRP B 1 104 ? -11.445 3.742 -4.379 1 44.09 104 TRP B O 1
ATOM 1813 N N . GLY B 1 105 ? -10.062 3.014 -5.82 1 40.22 105 GLY B N 1
ATOM 1814 C CA . GLY B 1 105 ? -10.625 4.184 -6.473 1 40.22 105 GLY B CA 1
ATOM 1815 C C . GLY B 1 105 ? -12.133 4.277 -6.328 1 40.22 105 GLY B C 1
ATOM 1816 O O . GLY B 1 105 ? -12.766 5.172 -6.898 1 40.22 105 GLY B O 1
ATOM 1817 N N . ASN B 1 106 ? -12.836 3.238 -6.227 1 37.88 106 ASN B N 1
ATOM 1818 C CA . ASN B 1 106 ? -14.156 3.703 -6.652 1 37.88 106 ASN B CA 1
ATOM 1819 C C . ASN B 1 106 ? -14.641 4.871 -5.801 1 37.88 106 ASN B C 1
ATOM 1821 O O . ASN B 1 106 ? -15.453 5.684 -6.254 1 37.88 106 ASN B O 1
ATOM 1825 N N . HIS B 1 107 ? -14.5 4.836 -4.602 1 35.56 107 HIS B N 1
ATOM 1826 C CA . HIS B 1 107 ? -15.312 5.898 -4.027 1 35.56 107 HIS B CA 1
ATOM 1827 C C . HIS B 1 107 ? -14.633 7.254 -4.168 1 35.56 107 HIS B C 1
ATOM 1829 O O . HIS B 1 107 ? -15.266 8.242 -4.551 1 35.56 107 HIS B O 1
ATOM 1835 N N . ALA B 1 108 ? -13.391 7.551 -3.572 1 36.72 108 ALA B N 1
ATOM 1836 C CA . ALA B 1 108 ? -12.852 8.898 -3.43 1 36.72 108 ALA B CA 1
ATOM 1837 C C . ALA B 1 108 ? -12.195 9.367 -4.727 1 36.72 108 ALA B C 1
ATOM 1839 O O . ALA B 1 108 ? -12.055 10.57 -4.957 1 36.72 108 ALA B O 1
ATOM 1840 N N . ASP B 1 109 ? -11.672 8.711 -5.641 1 35.31 109 ASP B N 1
ATOM 1841 C CA . ASP B 1 109 ? -11.188 9.25 -6.906 1 35.31 109 ASP B CA 1
ATOM 1842 C C . ASP B 1 109 ? -12.281 10.023 -7.633 1 35.31 109 ASP B C 1
ATOM 1844 O O . ASP B 1 109 ? -12.008 11.039 -8.281 1 35.31 109 ASP B O 1
ATOM 1848 N N . HIS B 1 110 ? -13.344 9.586 -7.562 1 36.56 110 HIS B N 1
ATOM 1849 C CA . HIS B 1 110 ? -14.414 10.375 -8.156 1 36.56 110 HIS B CA 1
ATOM 1850 C C . HIS B 1 110 ? -14.516 11.75 -7.492 1 36.56 110 HIS B C 1
ATOM 1852 O O . HIS B 1 110 ? -14.742 12.75 -8.164 1 36.56 110 HIS B O 1
ATOM 1858 N N . GLU B 1 111 ? -14.43 11.812 -6.191 1 34.09 111 GLU B N 1
ATOM 1859 C CA . GLU B 1 111 ? -14.742 13.109 -5.586 1 34.09 111 GLU B CA 1
ATOM 1860 C C . GLU B 1 111 ? -13.523 14.031 -5.609 1 34.09 111 GLU B C 1
ATOM 1862 O O . GLU B 1 111 ? -13.656 15.227 -5.855 1 34.09 111 GLU B O 1
ATOM 1867 N N . VAL B 1 112 ? -12.383 13.602 -5.441 1 34.31 112 VAL B N 1
ATOM 1868 C CA . VAL B 1 112 ? -11.258 14.523 -5.504 1 34.31 112 VAL B CA 1
ATOM 1869 C C . VAL B 1 112 ? -11.023 14.961 -6.949 1 34.31 112 VAL B C 1
ATOM 1871 O O . VAL B 1 112 ? -10.828 16.156 -7.223 1 34.31 112 VAL B O 1
ATOM 1874 N N . ALA B 1 113 ? -11.07 14.109 -7.906 1 33.41 113 ALA B N 1
ATOM 1875 C CA . ALA B 1 113 ? -11.125 14.578 -9.289 1 33.41 113 ALA B CA 1
ATOM 1876 C C . ALA B 1 113 ? -12.258 15.586 -9.484 1 33.41 113 ALA B C 1
ATOM 1878 O O . ALA B 1 113 ? -12.062 16.625 -10.117 1 33.41 113 ALA B O 1
ATOM 1879 N N . ALA B 1 114 ? -13.297 15.344 -8.875 1 35.06 114 ALA B N 1
ATOM 1880 C CA . ALA B 1 114 ? -14.406 16.297 -8.93 1 35.06 114 ALA B CA 1
ATOM 1881 C C . ALA B 1 114 ? -14.078 17.578 -8.164 1 35.06 114 ALA B C 1
ATOM 1883 O O . ALA B 1 114 ? -14.398 18.672 -8.617 1 35.06 114 ALA B O 1
ATOM 1884 N N . PHE B 1 115 ? -13.508 17.484 -7.109 1 30.44 115 PHE B N 1
ATOM 1885 C CA . PHE B 1 115 ? -13.219 18.656 -6.293 1 30.44 115 PHE B CA 1
ATOM 1886 C C . PHE B 1 115 ? -12.094 19.484 -6.902 1 30.44 115 PHE B C 1
ATOM 1888 O O . PHE B 1 115 ? -12.188 20.703 -7.004 1 30.44 115 PHE B O 1
ATOM 1895 N N . VAL B 1 116 ? -11.031 18.891 -7.293 1 32.41 116 VAL B N 1
ATOM 1896 C CA . VAL B 1 116 ? -9.984 19.656 -7.969 1 32.41 116 VAL B CA 1
ATOM 1897 C C . VAL B 1 116 ? -10.523 20.234 -9.273 1 32.41 116 VAL B C 1
ATOM 1899 O O . VAL B 1 116 ? -10.258 21.391 -9.602 1 32.41 116 VAL B O 1
ATOM 1902 N N . THR B 1 117 ? -11.195 19.406 -9.945 1 32.66 117 THR B N 1
ATOM 1903 C CA . THR B 1 117 ? -11.836 19.969 -11.125 1 32.66 117 THR B CA 1
ATOM 1904 C C . THR B 1 117 ? -12.758 21.125 -10.742 1 32.66 117 THR B C 1
ATOM 1906 O O . THR B 1 117 ? -12.789 22.156 -11.422 1 32.66 117 THR B O 1
ATOM 1909 N N . ARG B 1 118 ? -13.492 20.953 -9.688 1 31.03 118 ARG B N 1
ATOM 1910 C CA . ARG B 1 118 ? -14.391 22.047 -9.289 1 31.03 118 ARG B CA 1
ATOM 1911 C C . ARG B 1 118 ? -13.602 23.25 -8.781 1 31.03 118 ARG B C 1
ATOM 1913 O O . ARG B 1 118 ? -13.945 24.391 -9.078 1 31.03 118 ARG B O 1
ATOM 1920 N N . LYS B 1 119 ? -12.633 23.078 -7.895 1 32.12 119 LYS B N 1
ATOM 1921 C CA . LYS B 1 119 ? -11.992 24.266 -7.348 1 32.12 119 LYS B CA 1
ATOM 1922 C C . LYS B 1 119 ? -10.969 24.844 -8.328 1 32.12 119 LYS B C 1
ATOM 1924 O O . LYS B 1 119 ? -10.797 26.062 -8.414 1 32.12 119 LYS B O 1
ATOM 1929 N N . TRP B 1 120 ? -10.055 23.922 -8.906 1 32.66 120 TRP B N 1
ATOM 1930 C CA . TRP B 1 120 ? -9.172 24.625 -9.844 1 32.66 120 TRP B CA 1
ATOM 1931 C C . TRP B 1 120 ? -9.906 24.938 -11.141 1 32.66 120 TRP B C 1
ATOM 1933 O O . TRP B 1 120 ? -9.297 25.453 -12.086 1 32.66 120 TRP B O 1
ATOM 1943 N N . GLY B 1 121 ? -11.086 25.375 -11.141 1 29.86 121 GLY B N 1
ATOM 1944 C CA . GLY B 1 121 ? -11.797 26.062 -12.211 1 29.86 121 GLY B CA 1
ATOM 1945 C C . GLY B 1 121 ? -11.555 25.438 -13.578 1 29.86 121 GLY B C 1
ATOM 1946 O O . GLY B 1 121 ? -11.719 26.094 -14.602 1 29.86 121 GLY B O 1
ATOM 1947 N N . TYR B 1 122 ? -10.922 24.25 -13.797 1 27.47 122 TYR B N 1
ATOM 1948 C CA . TYR B 1 122 ? -10.938 24.094 -15.25 1 27.47 122 TYR B CA 1
ATOM 1949 C C . TYR B 1 122 ? -12.344 23.828 -15.758 1 27.47 122 TYR B C 1
ATOM 1951 O O . TYR B 1 122 ? -13.016 22.906 -15.281 1 27.47 122 TYR B O 1
ATOM 1959 N N . SER B 1 123 ? -13.195 24.828 -15.945 1 26.2 123 SER B N 1
ATOM 1960 C CA . SER B 1 123 ? -14.188 24.844 -17 1 26.2 123 SER B CA 1
ATOM 1961 C C . SER B 1 123 ? -13.641 24.219 -18.281 1 26.2 123 SER B C 1
ATOM 1963 O O . SER B 1 123 ? -12.445 24.328 -18.578 1 26.2 123 SER B O 1
#

Radius of gyration: 19.33 Å; Cα contacts (8 Å, |Δi|>4): 351; chains: 2; bounding box: 47×57×48 Å

Organism: Prunus dulcis (NCBI:txid3755)

Secondary structure (DSSP, 8-state):
----------EEE-TTS-EEE-SHHHHHHHHHHHHHHHHHHHHHHHHHHHTT-SEEEEEES-HHHHHHHTTSSPPPGGGHHHHHHHHHHHHTSSEEEEEE---STTTHHHHHHHHHHHHTT--/----------EEEETTS-EEE-SHHHHHHHHHHHHHHHHHHHHHHHHHHHTT-SEEEEEES-HHHHHHHTTSSPPPGGGHHHHHHHHHHHHTSSEEEEEE---STTTHHHHHHHHHHHHTT--

InterPro domains:
  IPR002156 Ribonuclease H domain [PF13456] (31-114)
  IPR036397 Ribonuclease H superfamily [G3DSA:3.30.420.10] (15-119)
  IPR052929 RNase H-like EbsB-related [PTHR47074] (30-116)

Solvent-accessible surface area (backbone atoms only — not comparable to full-atom values): 13688 Å² total; per-residue (Å²): 133,73,75,76,80,57,80,54,32,50,31,30,26,36,80,83,68,45,71,73,46,56,51,64,59,12,47,50,37,47,50,51,41,50,48,46,55,50,49,35,52,38,53,51,50,51,51,37,56,75,69,66,51,45,34,38,35,39,34,33,50,49,62,63,56,53,29,33,74,72,66,77,37,83,73,53,81,91,45,40,70,57,50,53,51,40,51,56,52,55,67,74,30,80,39,80,40,82,41,82,40,79,43,66,52,74,66,57,51,55,48,50,56,45,44,50,45,58,69,68,53,67,120,133,73,76,74,82,59,79,54,32,50,32,30,25,35,79,85,68,44,74,74,44,62,51,64,59,11,48,50,37,50,49,51,41,51,46,47,53,50,46,36,52,38,51,51,50,51,51,38,54,75,70,65,50,46,34,37,36,39,33,34,49,50,63,63,56,52,29,32,71,72,64,75,37,83,72,53,80,90,46,41,69,57,49,52,52,38,51,55,52,55,69,73,29,80,39,79,41,82,41,82,40,78,43,66,53,75,69,58,53,57,48,50,56,45,45,48,42,60,68,66,55,65,121

Foldseek 3Di:
DPPPLPQPFDWDADPVRHTPDPDPVRVVVSLVVVQVQLVVLLVVLVVCVVVPAAEEEDEDQCPPLVCVLVVNDDDDPSCVVSSVSSNVSVVNHNYYHYHHDNDPPPPCVVVVVVVCCVVVPPD/DPPPLPQPFDWDADPVRHTPDDDPVRVVVVLVVVQVQLVVLLVVLVVCVVVPAAEEEDEDQCPPLVCVLVVNDDDDPSCVVSSVSSNVSCVNHNYYHYHHDNDPPPPCVVVVVVVCCVVVPPD